Protein AF-A0A1G6J4E8-F1 (afdb_monomer_lite)

Organism: NCBI:txid1814289

Secondary structure (DSSP, 8-state):
-HHHHHHHHHTGGGGSS-SSHHHHHHHHTT--HHHHHHHHHHHHHHHHH-HHHHHHHHHTSS-HHHHHHHHHTTSSHHHHHHHHSEEE--STT-SEEEHHHHHHTTTTTS-HHHHHHHHHHHHHHH-HHHHHHHHHHHHHT-EEEEEEETTEEEEEEE--HHHHHHHHHHHHHHH-PPPTT----HHHHHHHHHHHHHHHHHHTT-S-TT------------HHHHHHHHHHHHHHHHHHHTT--

Structure (mmCIF, N/CA/C/O backbone):
data_AF-A0A1G6J4E8-F1
#
_entry.id   AF-A0A1G6J4E8-F1
#
loop_
_atom_site.group_PDB
_atom_site.id
_atom_site.type_symbol
_atom_site.label_atom_id
_atom_site.label_alt_id
_atom_site.label_comp_id
_atom_site.label_asym_id
_atom_site.label_entity_id
_atom_site.label_seq_id
_atom_site.pdbx_PDB_ins_code
_atom_site.Cartn_x
_atom_site.Cartn_y
_atom_site.Cartn_z
_atom_site.occupancy
_atom_site.B_iso_or_equiv
_atom_site.auth_seq_id
_atom_site.auth_comp_id
_atom_site.auth_asym_id
_atom_site.auth_atom_id
_atom_site.pdbx_PDB_model_num
ATOM 1 N N . LEU A 1 1 ? -9.641 -8.579 14.336 1.00 82.75 1 LEU A N 1
ATOM 2 C CA . LEU A 1 1 ? -8.888 -7.371 14.761 1.00 82.75 1 LEU A CA 1
ATOM 3 C C . LEU A 1 1 ? -9.391 -6.819 16.092 1.00 82.75 1 LEU A C 1
ATOM 5 O O . LEU A 1 1 ? -8.570 -6.672 16.984 1.00 82.75 1 LEU A O 1
ATOM 9 N N . VAL A 1 2 ? -10.699 -6.595 16.269 1.00 85.25 2 VAL A N 1
ATOM 10 C CA . VAL A 1 2 ? -11.254 -6.077 17.539 1.00 85.25 2 VAL A CA 1
ATOM 11 C C . VAL A 1 2 ? -10.893 -6.957 18.746 1.00 85.25 2 VAL A C 1
ATOM 13 O O . VAL A 1 2 ? -10.321 -6.457 19.709 1.00 85.25 2 VAL A O 1
ATOM 16 N N . LEU A 1 3 ? -11.077 -8.280 18.642 1.00 87.62 3 LEU A N 1
ATOM 17 C CA . LEU A 1 3 ? -10.677 -9.230 19.695 1.00 87.62 3 LEU A CA 1
ATOM 18 C C . LEU A 1 3 ? -9.178 -9.174 20.034 1.00 87.62 3 LEU A C 1
ATOM 20 O O . LEU A 1 3 ? -8.802 -9.268 21.195 1.00 87.62 3 LEU A O 1
ATOM 24 N N . ILE A 1 4 ? -8.310 -8.975 19.036 1.00 89.19 4 ILE A N 1
ATOM 25 C CA . ILE A 1 4 ? -6.858 -8.847 19.255 1.00 89.19 4 ILE A CA 1
ATOM 26 C C . ILE A 1 4 ? -6.562 -7.593 20.087 1.00 89.19 4 ILE A C 1
ATOM 28 O O . ILE A 1 4 ? -5.738 -7.638 20.996 1.00 89.19 4 ILE A O 1
ATOM 32 N N . GLY A 1 5 ? -7.263 -6.489 19.809 1.00 86.62 5 GLY A N 1
ATOM 33 C CA . GLY A 1 5 ? -7.150 -5.255 20.584 1.00 86.62 5 GLY A CA 1
ATOM 34 C C . GLY A 1 5 ? -7.657 -5.413 22.018 1.00 86.62 5 GLY A C 1
ATOM 35 O O . GLY A 1 5 ? -7.066 -4.849 22.936 1.00 86.62 5 GLY A O 1
ATOM 36 N N . GLN A 1 6 ? -8.705 -6.205 22.234 1.00 87.94 6 GLN A N 1
ATOM 37 C CA . GLN A 1 6 ? -9.216 -6.487 23.573 1.00 87.94 6 GLN A CA 1
ATOM 38 C C . GLN A 1 6 ? -8.223 -7.322 24.398 1.00 87.94 6 GLN A C 1
ATOM 40 O O . GLN A 1 6 ? -7.861 -6.916 25.499 1.00 87.94 6 GLN A O 1
ATOM 45 N N . ILE A 1 7 ? -7.697 -8.416 23.835 1.00 88.38 7 ILE A N 1
ATOM 46 C CA . ILE A 1 7 ? -6.695 -9.273 24.497 1.00 88.38 7 ILE A CA 1
ATOM 47 C C . ILE A 1 7 ? -5.447 -8.466 24.883 1.00 88.38 7 ILE A C 1
ATOM 49 O O . ILE A 1 7 ? -4.875 -8.646 25.960 1.00 88.38 7 ILE A O 1
ATOM 53 N N . GLU A 1 8 ? -5.012 -7.555 24.011 1.00 89.25 8 GLU A N 1
ATOM 54 C CA . GLU A 1 8 ? -3.886 -6.677 24.312 1.00 89.25 8 GLU A CA 1
ATOM 55 C C . GLU A 1 8 ? -4.141 -5.795 25.542 1.00 89.25 8 GLU A C 1
ATOM 57 O O . GLU A 1 8 ? -3.251 -5.663 26.391 1.00 89.25 8 GLU A O 1
ATOM 62 N N . ALA A 1 9 ? -5.337 -5.200 25.613 1.00 88.00 9 ALA A N 1
ATOM 63 C CA . ALA A 1 9 ? -5.751 -4.282 26.669 1.00 88.00 9 ALA A CA 1
ATOM 64 C C . ALA A 1 9 ? -5.952 -5.004 28.009 1.00 88.00 9 ALA A C 1
ATOM 66 O O . ALA A 1 9 ? -5.505 -4.510 29.040 1.00 88.00 9 ALA A O 1
ATOM 67 N N . GLU A 1 10 ? -6.539 -6.201 27.983 1.00 89.06 10 GLU A N 1
ATOM 68 C CA . GLU A 1 10 ? -6.697 -7.072 29.155 1.00 89.06 10 GLU A CA 1
ATOM 69 C C . GLU A 1 10 ? -5.349 -7.523 29.731 1.00 89.06 10 GLU A C 1
ATOM 71 O O . GLU A 1 10 ? -5.235 -7.829 30.915 1.00 89.06 10 GLU A O 1
ATOM 76 N N . GLY A 1 11 ? -4.299 -7.565 28.905 1.00 85.50 11 GLY A N 1
ATOM 77 C CA . GLY A 1 11 ? -2.948 -7.875 29.358 1.00 85.50 11 GLY A CA 1
ATOM 78 C C . GLY A 1 11 ? -2.716 -9.340 29.726 1.00 85.50 11 GLY A C 1
ATOM 79 O O . GLY A 1 11 ? -1.637 -9.657 30.221 1.00 85.50 11 GLY A O 1
ATOM 80 N N . SER A 1 12 ? -3.673 -10.227 29.441 1.00 82.56 12 SER A N 1
ATOM 81 C CA . SER A 1 12 ? -3.610 -11.674 29.708 1.00 82.56 12 SER A CA 1
ATOM 82 C C . SER A 1 12 ? -2.401 -12.360 29.059 1.00 82.56 12 SER A C 1
ATOM 84 O O . SER A 1 12 ? -1.864 -13.325 29.594 1.00 82.56 12 SER A O 1
ATOM 86 N N . TRP A 1 13 ? -1.898 -11.802 27.957 1.00 83.62 13 TRP A N 1
ATOM 87 C CA . TRP A 1 13 ? -0.676 -12.233 27.275 1.00 83.62 13 TRP A CA 1
ATOM 88 C C . TRP A 1 13 ? 0.610 -12.075 28.103 1.00 83.62 13 TRP A C 1
ATOM 90 O O . TRP A 1 13 ? 1.611 -12.715 27.793 1.00 83.62 13 TRP A O 1
ATOM 100 N N . ARG A 1 14 ? 0.610 -11.229 29.144 1.00 83.44 14 ARG A N 1
ATOM 101 C CA . ARG A 1 14 ? 1.783 -11.000 30.011 1.00 83.44 14 ARG A CA 1
ATOM 102 C C . ARG A 1 14 ? 2.060 -12.152 30.977 1.00 83.44 14 ARG A C 1
ATOM 104 O O . ARG A 1 14 ? 3.118 -12.164 31.596 1.00 83.44 14 ARG A O 1
ATOM 111 N N . ALA A 1 15 ? 1.118 -13.084 31.129 1.00 76.94 15 ALA A N 1
ATOM 112 C CA . ALA A 1 15 ? 1.351 -14.315 31.880 1.00 76.94 15 ALA A CA 1
ATOM 113 C C . ALA A 1 15 ? 2.398 -15.211 31.193 1.00 76.94 15 ALA A C 1
ATOM 115 O O . ALA A 1 15 ? 3.082 -15.984 31.861 1.00 76.94 15 ALA A O 1
ATOM 116 N N . ASP A 1 16 ? 2.562 -15.060 29.876 1.00 71.00 16 ASP A N 1
ATOM 117 C CA . ASP A 1 16 ? 3.632 -15.694 29.119 1.00 71.00 16 ASP A CA 1
ATOM 118 C C . ASP A 1 16 ? 4.916 -14.849 29.204 1.00 71.00 16 ASP A C 1
ATOM 120 O O . ASP A 1 16 ? 4.873 -13.621 29.249 1.00 71.00 16 ASP A O 1
ATOM 124 N N . THR A 1 17 ? 6.088 -15.490 29.169 1.00 75.56 17 THR A N 1
ATOM 125 C CA . THR A 1 17 ? 7.433 -14.878 29.305 1.00 75.56 17 THR A CA 1
ATOM 126 C C . THR A 1 17 ? 7.857 -13.966 28.131 1.00 75.56 17 THR A C 1
ATOM 128 O O . THR A 1 17 ? 9.042 -13.762 27.872 1.00 75.56 17 THR A O 1
ATOM 131 N N . MET A 1 18 ? 6.903 -13.406 27.384 1.00 80.81 18 MET A N 1
ATOM 132 C CA . MET A 1 18 ? 7.120 -12.584 26.192 1.00 80.81 18 MET A CA 1
ATOM 133 C C . MET A 1 18 ? 7.202 -11.086 26.526 1.00 80.81 18 MET A C 1
ATOM 135 O O . MET A 1 18 ? 6.336 -10.525 27.187 1.00 80.81 18 MET A O 1
ATOM 139 N N . HIS A 1 19 ? 8.200 -10.392 25.969 1.00 81.00 19 HIS A N 1
ATOM 140 C CA . HIS A 1 19 ? 8.451 -8.965 26.241 1.00 81.00 19 HIS A CA 1
ATOM 141 C C . HIS A 1 19 ? 7.593 -7.978 25.424 1.00 81.00 19 HIS A C 1
ATOM 143 O O . HIS A 1 19 ? 7.669 -6.770 25.638 1.00 81.00 19 HIS A O 1
ATOM 149 N N . SER A 1 20 ? 6.788 -8.446 24.463 1.00 89.69 20 SER A N 1
ATOM 150 C CA . SER A 1 20 ? 5.863 -7.583 23.715 1.00 89.69 20 SER A CA 1
ATOM 151 C C . SER A 1 20 ? 4.662 -8.353 23.173 1.00 89.69 20 SER A C 1
ATOM 153 O O . SER A 1 20 ? 4.794 -9.508 22.765 1.00 89.69 20 SER A O 1
ATOM 155 N N . PHE A 1 21 ? 3.511 -7.679 23.080 1.00 91.25 21 PHE A N 1
ATOM 156 C CA . PHE A 1 21 ? 2.279 -8.278 22.561 1.00 91.25 21 PHE A CA 1
ATOM 157 C C . PHE A 1 21 ? 2.416 -8.759 21.110 1.00 91.25 21 PHE A C 1
ATOM 159 O O . PHE A 1 21 ? 1.912 -9.817 20.755 1.00 91.25 21 PHE A O 1
ATOM 166 N N . SER A 1 22 ? 3.158 -8.029 20.270 1.00 91.62 22 SER A N 1
ATOM 167 C CA . SER A 1 22 ? 3.408 -8.452 18.884 1.00 91.62 22 SER A CA 1
ATOM 168 C C . SER A 1 22 ? 4.272 -9.715 18.791 1.00 91.62 22 SER A C 1
ATOM 170 O O . SER A 1 22 ? 4.005 -10.561 17.943 1.00 91.62 22 SER A O 1
ATOM 172 N N . SER A 1 23 ? 5.263 -9.882 19.677 1.00 90.44 23 SER A N 1
ATOM 173 C CA . SER A 1 23 ? 6.062 -11.114 19.771 1.00 90.44 23 SER A CA 1
ATOM 174 C C . SER A 1 23 ? 5.224 -12.285 20.275 1.00 90.44 23 SER A C 1
ATOM 176 O O . SER A 1 23 ? 5.321 -13.390 19.746 1.00 90.44 23 SER A O 1
ATOM 178 N N . TRP A 1 24 ? 4.370 -12.029 21.266 1.00 93.38 24 TRP A N 1
ATOM 179 C CA . TRP A 1 24 ? 3.417 -13.009 21.765 1.00 93.38 24 TRP A CA 1
ATOM 180 C C . TRP A 1 24 ? 2.443 -13.461 20.669 1.00 93.38 24 TRP A C 1
ATOM 182 O O . TRP A 1 24 ? 2.305 -14.658 20.433 1.00 93.38 24 TRP A O 1
ATOM 192 N N . LEU A 1 25 ? 1.850 -12.518 19.928 1.00 92.94 25 LEU A N 1
ATOM 193 C CA . LEU A 1 25 ? 0.929 -12.808 18.827 1.00 92.94 25 LEU A CA 1
ATOM 194 C C . LEU A 1 25 ? 1.627 -13.577 17.697 1.00 92.94 25 LEU A C 1
ATOM 196 O O . LEU A 1 25 ? 1.067 -14.534 17.174 1.00 92.94 25 LEU A O 1
ATOM 200 N N . ALA A 1 26 ? 2.858 -13.192 17.341 1.00 93.00 26 ALA A N 1
ATOM 201 C CA . ALA A 1 26 ? 3.649 -13.900 16.336 1.00 93.00 26 ALA A CA 1
ATOM 202 C C . ALA A 1 26 ? 3.900 -15.362 16.730 1.00 93.00 26 ALA A C 1
ATOM 204 O O . ALA A 1 26 ? 3.737 -16.251 15.899 1.00 93.00 26 ALA A O 1
ATOM 205 N N . SER A 1 27 ? 4.256 -15.606 17.995 1.00 91.12 27 SER A N 1
ATOM 206 C CA . SER A 1 27 ? 4.487 -16.952 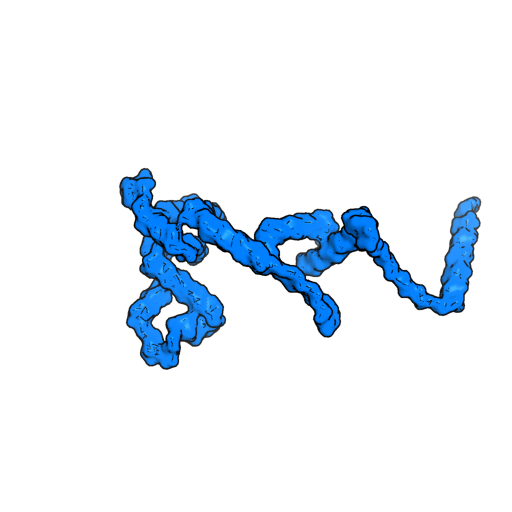18.528 1.00 91.12 27 SER A CA 1
ATOM 207 C C . SER A 1 27 ? 3.198 -17.780 18.565 1.00 91.12 27 SER A C 1
ATOM 209 O O . SER A 1 27 ? 3.152 -18.893 18.040 1.00 91.12 27 SER A O 1
ATOM 211 N N . ARG A 1 28 ? 2.124 -17.210 19.125 1.00 91.25 28 ARG A N 1
ATOM 212 C CA . ARG A 1 28 ? 0.839 -17.889 19.331 1.00 91.25 28 ARG A CA 1
ATOM 213 C C . ARG A 1 28 ? 0.145 -18.259 18.021 1.00 91.25 28 ARG A C 1
ATOM 215 O O . ARG A 1 28 ? -0.322 -19.382 17.879 1.00 91.25 28 ARG A O 1
ATOM 222 N N . GLU A 1 29 ? 0.137 -17.341 17.058 1.00 91.38 29 GLU A N 1
ATOM 223 C CA . GLU A 1 29 ? -0.553 -17.503 15.770 1.00 91.38 29 GLU A CA 1
ATOM 224 C C . GLU A 1 29 ? 0.390 -17.952 14.638 1.00 91.38 29 GLU A C 1
ATOM 226 O O . GLU A 1 29 ? -0.013 -18.025 13.478 1.00 91.38 29 GLU A O 1
ATOM 231 N N . ARG A 1 30 ? 1.663 -18.244 14.953 1.00 93.62 30 ARG A N 1
ATOM 232 C CA . ARG A 1 30 ? 2.708 -18.643 13.988 1.00 93.62 30 ARG A CA 1
ATOM 233 C C . ARG A 1 30 ? 2.843 -17.670 12.807 1.00 93.62 30 ARG A C 1
ATOM 235 O O . ARG A 1 30 ? 3.062 -18.074 11.665 1.00 93.62 30 ARG A O 1
ATOM 242 N N . LEU A 1 31 ? 2.712 -16.373 13.082 1.00 92.75 31 LEU A N 1
ATOM 243 C CA . LEU A 1 31 ? 2.810 -15.311 12.081 1.00 92.75 31 LEU A CA 1
ATOM 244 C C . LEU A 1 31 ? 4.253 -14.827 11.940 1.00 92.75 31 LEU A C 1
ATOM 246 O O . LEU A 1 31 ? 5.047 -14.865 12.881 1.00 92.75 31 LEU A O 1
ATOM 250 N N . SER A 1 32 ? 4.579 -14.257 10.778 1.00 94.19 32 SER A N 1
ATOM 251 C CA . SER A 1 32 ? 5.810 -13.477 10.657 1.00 94.19 32 SER A CA 1
ATOM 252 C C . SER A 1 32 ? 5.761 -12.260 11.588 1.00 94.19 32 SER A C 1
ATOM 254 O O . SER A 1 32 ? 4.703 -11.657 11.799 1.00 94.19 32 SER A O 1
ATOM 256 N N . LYS A 1 33 ? 6.924 -11.842 12.103 1.00 90.12 33 LYS A N 1
ATOM 257 C CA . LYS A 1 33 ? 7.041 -10.658 12.973 1.00 90.12 33 LYS A CA 1
ATOM 258 C C . LYS A 1 33 ? 6.399 -9.416 12.342 1.00 90.12 33 LYS A C 1
ATOM 260 O O . LYS A 1 33 ? 5.666 -8.694 13.010 1.00 90.12 33 LYS A O 1
ATOM 265 N N . ALA A 1 34 ? 6.625 -9.209 11.045 1.00 91.44 34 ALA A N 1
ATOM 266 C CA . ALA A 1 34 ? 6.078 -8.077 10.301 1.00 91.44 34 ALA A CA 1
ATOM 267 C C . ALA A 1 34 ? 4.546 -8.125 10.168 1.00 91.44 34 ALA A C 1
ATOM 269 O O . ALA A 1 34 ? 3.890 -7.083 10.183 1.00 91.44 34 ALA A O 1
ATOM 270 N N . LEU A 1 35 ? 3.956 -9.315 10.019 1.00 91.50 35 LEU A N 1
ATOM 271 C CA . LEU A 1 35 ? 2.503 -9.464 9.981 1.00 91.50 35 LEU A CA 1
ATOM 272 C C . LEU A 1 35 ? 1.896 -9.237 11.368 1.00 91.50 35 LEU A C 1
ATOM 274 O O . LEU A 1 35 ? 0.960 -8.455 11.486 1.00 91.50 35 LEU A O 1
ATOM 278 N N . ALA A 1 36 ? 2.473 -9.823 12.420 1.00 92.50 36 ALA A N 1
ATOM 279 C CA . ALA A 1 36 ? 2.002 -9.620 13.789 1.00 92.50 36 ALA A CA 1
ATOM 280 C C . ALA A 1 36 ? 2.049 -8.141 14.206 1.00 92.50 36 ALA A C 1
ATOM 282 O O . ALA A 1 36 ? 1.074 -7.624 14.743 1.00 92.50 36 ALA A O 1
ATOM 283 N N . GLN A 1 37 ? 3.141 -7.430 13.901 1.00 92.62 37 GLN A N 1
ATOM 284 C CA . GLN A 1 37 ? 3.255 -5.991 14.164 1.00 92.62 37 GLN A CA 1
ATOM 285 C C . GLN A 1 37 ? 2.169 -5.179 13.448 1.00 92.62 37 GLN A C 1
ATOM 287 O O . GLN A 1 37 ? 1.533 -4.334 14.078 1.00 92.62 37 GLN A O 1
ATOM 292 N N . ARG A 1 38 ? 1.912 -5.459 12.162 1.00 91.62 38 ARG A N 1
ATOM 293 C CA . ARG A 1 38 ? 0.834 -4.800 11.407 1.00 91.62 38 ARG A CA 1
ATOM 294 C C . ARG A 1 38 ? -0.544 -5.099 11.994 1.00 91.62 38 ARG A C 1
ATOM 296 O O . ARG A 1 38 ? -1.334 -4.177 12.165 1.00 91.62 38 ARG A O 1
ATOM 303 N N . THR A 1 39 ? -0.816 -6.356 12.339 1.00 93.44 39 THR A N 1
ATOM 304 C CA . THR A 1 39 ? -2.092 -6.775 12.934 1.00 93.44 39 THR A CA 1
ATOM 305 C C . THR A 1 39 ? -2.335 -6.098 14.283 1.00 93.44 39 THR A C 1
ATOM 307 O O . THR A 1 39 ? -3.432 -5.598 14.518 1.00 93.44 39 THR A O 1
ATOM 310 N N . VAL A 1 40 ? -1.315 -6.022 15.147 1.00 94.44 40 VAL A N 1
ATOM 311 C CA . VAL A 1 40 ? -1.401 -5.297 16.425 1.00 94.44 40 VAL A CA 1
ATOM 312 C C . VAL A 1 40 ? -1.622 -3.805 16.188 1.00 94.44 40 VAL A C 1
ATOM 314 O O . VAL A 1 40 ? -2.521 -3.233 16.792 1.00 94.44 40 VAL A O 1
ATOM 317 N N . GLY A 1 41 ? -0.872 -3.178 15.277 1.00 92.88 41 GLY A N 1
ATOM 318 C CA . GLY A 1 41 ? -1.053 -1.762 14.941 1.00 92.88 41 GLY A CA 1
ATOM 319 C C . GLY A 1 41 ? -2.474 -1.441 14.468 1.00 92.88 41 GLY A C 1
ATOM 320 O O . GLY A 1 41 ? -3.085 -0.500 14.964 1.00 92.88 41 GLY A O 1
ATOM 321 N N . ALA A 1 42 ? -3.038 -2.266 13.581 1.00 93.19 42 ALA A N 1
ATOM 322 C CA . ALA A 1 42 ? -4.418 -2.114 13.121 1.00 93.19 42 ALA A CA 1
ATOM 323 C C . ALA A 1 42 ? -5.445 -2.324 14.248 1.00 93.19 42 ALA A C 1
ATOM 325 O O . ALA A 1 42 ? -6.432 -1.596 14.328 1.00 93.19 42 ALA A O 1
ATOM 326 N N . ALA A 1 43 ? -5.211 -3.293 15.139 1.00 94.06 43 ALA A N 1
ATOM 327 C CA . ALA A 1 43 ? -6.074 -3.527 16.294 1.00 94.06 43 ALA A CA 1
ATOM 328 C C . ALA A 1 43 ? -6.055 -2.351 17.289 1.00 94.06 43 ALA A C 1
ATOM 330 O O . ALA A 1 43 ? -7.110 -1.971 17.796 1.00 94.06 43 ALA A O 1
ATOM 331 N N . ARG A 1 44 ? -4.884 -1.743 17.526 1.00 94.31 44 ARG A N 1
ATOM 332 C CA . ARG A 1 44 ? -4.744 -0.528 18.346 1.00 94.31 44 ARG A CA 1
ATOM 333 C C . ARG A 1 44 ? -5.454 0.663 17.721 1.00 94.31 44 ARG A C 1
ATOM 335 O O . ARG A 1 44 ? -6.251 1.296 18.399 1.00 94.31 44 ARG A O 1
ATOM 342 N N . ALA A 1 45 ? -5.236 0.909 16.428 1.00 94.69 45 ALA A N 1
ATOM 343 C CA . ALA A 1 45 ? -5.888 2.001 15.706 1.00 94.69 45 ALA A CA 1
ATOM 344 C C . ALA A 1 45 ? -7.420 1.914 15.788 1.00 94.69 45 ALA A C 1
ATOM 346 O O . ALA A 1 45 ? -8.078 2.917 16.048 1.00 94.69 45 ALA A O 1
ATOM 347 N N . LEU A 1 46 ? -7.983 0.707 15.645 1.00 94.44 46 LEU A N 1
ATOM 348 C CA . LEU A 1 46 ? -9.417 0.477 15.836 1.00 94.44 46 LEU A CA 1
ATOM 349 C C . LEU A 1 46 ? -9.895 0.810 17.248 1.00 94.44 46 LEU A C 1
ATOM 351 O O . LEU A 1 46 ? -10.919 1.459 17.417 1.00 94.44 46 LEU A O 1
ATOM 355 N N . ARG A 1 47 ? -9.153 0.361 18.260 1.00 92.88 47 ARG A N 1
ATOM 356 C CA . ARG A 1 47 ? -9.515 0.555 19.666 1.00 92.88 47 ARG A CA 1
ATOM 357 C C . ARG A 1 47 ? -9.411 2.018 20.105 1.00 92.88 47 ARG A C 1
ATOM 359 O O . ARG A 1 47 ? -10.229 2.463 20.898 1.00 92.88 47 ARG A O 1
ATOM 366 N N . GLU A 1 48 ? -8.392 2.730 19.636 1.00 93.62 48 GLU A N 1
ATOM 367 C CA . GLU A 1 48 ? -8.011 4.051 20.155 1.00 93.62 48 GLU A CA 1
ATOM 368 C C . GLU A 1 48 ? -8.560 5.210 19.319 1.00 93.62 48 GLU A C 1
ATOM 370 O O . GLU A 1 48 ? -8.813 6.282 19.863 1.00 93.62 48 GLU A O 1
ATOM 375 N N . HIS A 1 49 ? -8.752 5.015 18.011 1.00 94.81 49 HIS A N 1
ATOM 376 C CA . HIS A 1 49 ? -9.076 6.110 17.090 1.00 94.81 49 HIS A CA 1
ATOM 377 C C . HIS A 1 49 ? -10.298 5.852 16.212 1.00 94.81 49 HIS A C 1
ATOM 379 O O . HIS A 1 49 ? -10.764 6.786 15.566 1.00 94.81 49 HIS A O 1
ATOM 385 N N . LEU A 1 50 ? -10.800 4.613 16.155 1.00 95.25 50 LEU A N 1
ATOM 386 C CA . LEU A 1 50 ? -11.909 4.247 15.273 1.00 95.25 50 LEU A CA 1
ATOM 387 C C . LEU A 1 50 ? -12.998 3.407 15.981 1.00 95.25 50 LEU A C 1
ATOM 389 O O . LEU A 1 50 ? -13.270 2.265 15.575 1.00 95.25 50 LEU A O 1
ATOM 393 N N . PRO A 1 51 ? -13.619 3.930 17.056 1.00 94.00 51 PRO A N 1
ATOM 394 C CA . PRO A 1 51 ? -14.643 3.205 17.803 1.00 94.00 51 PRO A CA 1
ATOM 395 C C . PRO A 1 51 ? -15.883 2.851 16.965 1.00 94.00 51 PRO A C 1
ATOM 397 O O . PRO A 1 51 ? -16.428 1.757 17.140 1.00 94.00 51 PRO A O 1
ATOM 400 N N . ALA A 1 52 ? -16.326 3.711 16.039 1.00 93.31 52 ALA A N 1
ATOM 401 C CA . ALA A 1 52 ? -17.493 3.412 15.201 1.00 93.31 52 ALA A CA 1
ATOM 402 C C . ALA A 1 52 ? -17.190 2.296 14.186 1.00 93.31 52 ALA A C 1
ATOM 404 O O . ALA A 1 52 ? -17.996 1.391 13.975 1.00 93.31 52 ALA A O 1
ATOM 405 N N . THR A 1 53 ? -15.987 2.305 13.618 1.00 94.75 53 THR A N 1
ATOM 406 C CA . THR A 1 53 ? -15.493 1.285 12.687 1.00 94.75 53 THR A CA 1
ATOM 407 C C . THR A 1 53 ? -15.332 -0.054 13.398 1.00 94.75 53 THR A C 1
ATOM 409 O O . THR A 1 53 ? -15.671 -1.097 12.840 1.00 94.75 53 THR A O 1
ATOM 412 N N . ALA A 1 54 ? -14.842 -0.050 14.642 1.00 93.75 54 ALA A N 1
ATOM 413 C CA . ALA A 1 54 ? -14.756 -1.257 15.457 1.00 93.75 54 ALA A CA 1
ATOM 414 C C . ALA A 1 54 ? -16.147 -1.855 15.730 1.00 93.75 54 ALA A C 1
ATOM 416 O O . ALA A 1 54 ? -16.319 -3.068 15.597 1.00 93.75 54 ALA A O 1
ATOM 417 N N . ALA A 1 55 ? -17.139 -1.016 16.049 1.00 93.06 55 ALA A N 1
ATOM 418 C CA . ALA A 1 55 ? -18.520 -1.449 16.254 1.00 93.06 55 ALA A CA 1
ATOM 419 C C . ALA A 1 55 ? -19.130 -2.053 14.977 1.00 93.06 55 ALA A C 1
ATOM 421 O O . ALA A 1 55 ? -19.618 -3.182 15.020 1.00 93.06 55 ALA A O 1
ATOM 422 N N . ALA A 1 56 ? -19.010 -1.369 13.835 1.00 92.44 56 ALA A N 1
ATOM 423 C CA . ALA A 1 56 ? -19.505 -1.859 12.545 1.00 92.44 56 ALA A CA 1
ATOM 424 C C . ALA A 1 56 ? -18.820 -3.169 12.112 1.00 92.44 56 ALA A C 1
ATOM 426 O O . ALA A 1 56 ? -19.462 -4.081 11.589 1.00 92.44 56 ALA A O 1
ATOM 427 N N . ALA A 1 57 ? -17.514 -3.312 12.373 1.00 92.94 57 ALA A N 1
ATOM 428 C CA . ALA A 1 57 ? -16.786 -4.549 12.095 1.00 92.94 57 ALA A CA 1
ATOM 429 C C . ALA A 1 57 ? -17.264 -5.715 12.976 1.00 92.94 57 ALA A C 1
ATOM 431 O O . ALA A 1 57 ? -17.381 -6.838 12.490 1.00 92.94 57 ALA A O 1
ATOM 432 N N . CYS A 1 58 ? -17.551 -5.466 14.259 1.00 93.06 58 CYS A N 1
ATOM 433 C CA . CYS A 1 58 ? -18.131 -6.469 15.158 1.00 93.06 58 CYS A CA 1
ATOM 434 C C . CYS A 1 58 ? -19.560 -6.853 14.764 1.00 93.06 58 CYS A C 1
ATOM 436 O O . CYS A 1 58 ? -19.925 -8.019 14.892 1.00 93.06 58 CYS A O 1
ATOM 438 N N . ALA A 1 59 ? -20.344 -5.894 14.271 1.00 91.56 59 ALA A N 1
ATOM 439 C CA . ALA A 1 59 ? -21.692 -6.123 13.760 1.00 91.56 59 ALA A CA 1
ATOM 440 C C . ALA A 1 59 ? -21.709 -6.861 12.405 1.00 91.56 59 ALA A C 1
ATOM 442 O O . ALA A 1 59 ? -22.758 -7.333 11.977 1.00 91.56 59 ALA A O 1
ATOM 443 N N . GLY A 1 60 ? -20.557 -6.990 11.734 1.00 90.62 60 GLY A N 1
ATOM 444 C CA . GLY A 1 60 ? -20.455 -7.608 10.410 1.00 90.62 60 GLY A CA 1
ATOM 445 C C . GLY A 1 60 ? -20.977 -6.724 9.273 1.00 90.62 60 GLY A C 1
ATOM 446 O O . GLY A 1 60 ? -21.174 -7.215 8.166 1.00 90.62 60 GLY A O 1
ATOM 447 N N . GLU A 1 61 ? -21.183 -5.432 9.530 1.00 91.00 61 GLU A N 1
ATOM 448 C CA . GLU A 1 61 ? -21.682 -4.454 8.554 1.00 91.00 61 GLU A CA 1
ATOM 449 C C . GLU A 1 61 ? -20.610 -4.061 7.533 1.00 91.00 61 GLU A C 1
ATOM 451 O O . GLU A 1 61 ? -20.919 -3.681 6.405 1.00 91.00 61 GLU A O 1
ATOM 456 N N . ILE A 1 62 ? -19.336 -4.178 7.919 1.00 93.00 62 ILE A N 1
ATOM 457 C CA . ILE A 1 62 ? -18.188 -3.864 7.070 1.00 93.00 62 ILE A CA 1
ATOM 458 C C . ILE A 1 62 ? -17.220 -5.041 6.978 1.00 93.00 62 ILE A C 1
ATOM 460 O O . ILE A 1 62 ? -17.022 -5.812 7.917 1.00 93.00 62 ILE A O 1
ATOM 464 N N . THR A 1 63 ? -16.564 -5.155 5.826 1.00 91.88 63 THR A N 1
ATOM 465 C CA . THR A 1 63 ? -15.552 -6.189 5.579 1.00 91.88 63 THR A CA 1
ATOM 466 C C . THR A 1 63 ? -14.185 -5.806 6.159 1.00 91.88 63 THR A C 1
ATOM 468 O O . THR A 1 63 ? -13.901 -4.645 6.466 1.00 91.88 63 THR A O 1
ATOM 471 N N . ALA A 1 64 ? -13.279 -6.785 6.247 1.00 90.31 64 ALA A N 1
ATOM 472 C CA . ALA A 1 64 ? -11.895 -6.550 6.665 1.00 90.31 64 ALA A CA 1
ATOM 473 C C . ALA A 1 64 ? -11.143 -5.556 5.753 1.00 90.31 64 ALA A C 1
ATOM 475 O O . ALA A 1 64 ? -10.236 -4.864 6.217 1.00 90.31 64 ALA A O 1
ATOM 476 N N . GLU A 1 65 ? -11.530 -5.449 4.477 1.00 91.94 65 GLU A N 1
ATOM 477 C CA . GLU A 1 65 ? -10.954 -4.475 3.546 1.00 91.94 65 GLU A CA 1
ATOM 478 C C . GLU A 1 65 ? -11.321 -3.043 3.940 1.00 91.94 65 GLU A C 1
ATOM 480 O O . GLU A 1 65 ? -10.423 -2.212 4.071 1.00 91.94 65 GLU A O 1
ATOM 485 N N . HIS A 1 66 ? -12.594 -2.770 4.242 1.00 93.25 66 HIS A N 1
ATOM 486 C CA . HIS A 1 66 ? -13.042 -1.463 4.741 1.00 93.25 66 HIS A CA 1
ATOM 487 C C . HIS A 1 66 ? -12.293 -1.056 6.010 1.00 93.25 66 HIS A C 1
ATOM 489 O O . HIS A 1 66 ? -11.777 0.056 6.102 1.00 93.25 66 HIS A O 1
ATOM 495 N N . VAL A 1 67 ? -12.150 -1.992 6.951 1.00 93.88 67 VAL A N 1
ATOM 496 C CA . VAL A 1 67 ? -11.367 -1.793 8.176 1.00 93.88 67 VAL A CA 1
ATOM 497 C C . VAL A 1 67 ? -9.922 -1.415 7.846 1.00 93.88 67 VAL A C 1
ATOM 499 O O . VAL A 1 67 ? -9.390 -0.448 8.388 1.00 93.88 67 VAL A O 1
ATOM 502 N N . SER A 1 68 ? -9.281 -2.143 6.927 1.00 92.81 68 SER A N 1
ATOM 503 C CA . SER A 1 68 ? -7.899 -1.866 6.521 1.00 92.81 68 SER A CA 1
ATOM 504 C C . SER A 1 68 ? -7.731 -0.490 5.868 1.00 92.81 68 SER A C 1
ATOM 506 O O . SER A 1 68 ? -6.690 0.145 6.037 1.00 92.81 68 SER A O 1
ATOM 508 N N . ILE A 1 69 ? -8.747 -0.022 5.136 1.00 95.12 69 ILE A N 1
ATOM 509 C CA . ILE A 1 69 ? -8.761 1.299 4.509 1.00 95.12 69 ILE A CA 1
ATOM 510 C C . ILE A 1 69 ? -8.939 2.376 5.588 1.00 95.12 69 ILE A C 1
ATOM 512 O O . ILE A 1 69 ? -8.158 3.324 5.605 1.00 95.12 69 ILE A O 1
ATOM 516 N N . MET A 1 70 ? -9.877 2.207 6.526 1.00 95.31 70 MET A N 1
ATOM 517 C CA . MET A 1 70 ? -10.094 3.153 7.632 1.00 95.31 70 MET A CA 1
ATOM 518 C C . MET A 1 70 ? -8.855 3.313 8.516 1.00 95.31 70 MET A C 1
ATOM 520 O O . MET A 1 70 ? -8.485 4.429 8.863 1.00 95.31 70 MET A O 1
ATOM 524 N N . VAL A 1 71 ? -8.141 2.223 8.810 1.00 95.75 71 VAL A N 1
ATOM 525 C CA . VAL A 1 71 ? -6.885 2.274 9.582 1.00 95.75 71 VAL A CA 1
ATOM 526 C C . VAL A 1 71 ? -5.815 3.141 8.895 1.00 95.75 71 VAL A C 1
ATOM 528 O O . VAL A 1 71 ? -4.999 3.758 9.574 1.00 95.75 71 VAL A O 1
ATOM 531 N N . LYS A 1 72 ? -5.810 3.267 7.559 1.00 92.06 72 LYS A N 1
ATOM 532 C CA . LYS A 1 72 ? -4.876 4.184 6.870 1.00 92.06 72 LYS A CA 1
ATOM 533 C C . LYS A 1 72 ? -5.176 5.652 7.175 1.00 92.06 72 LYS A C 1
ATOM 535 O O . LYS A 1 72 ? -4.257 6.467 7.156 1.00 92.06 72 LYS A O 1
ATOM 540 N N . ALA A 1 73 ? -6.427 5.983 7.492 1.00 94.12 73 ALA A N 1
ATOM 541 C CA . ALA A 1 73 ? -6.831 7.335 7.857 1.00 94.12 73 ALA A CA 1
ATOM 542 C C . ALA A 1 73 ? -6.323 7.762 9.245 1.00 94.12 73 ALA A C 1
ATOM 544 O O . ALA A 1 73 ? -6.407 8.935 9.568 1.00 94.12 73 ALA A O 1
ATOM 545 N N . THR A 1 74 ? -5.746 6.866 10.057 1.00 94.88 74 THR A N 1
ATOM 546 C CA . THR A 1 74 ? -5.193 7.200 11.387 1.00 94.88 74 THR A CA 1
ATOM 547 C C . THR A 1 74 ? -3.673 7.418 11.364 1.00 94.88 74 THR A C 1
ATOM 549 O O . THR A 1 74 ? -3.003 7.272 12.394 1.00 94.88 74 THR A O 1
ATOM 552 N N . GLY A 1 75 ? -3.101 7.671 10.180 1.00 90.56 75 GLY A N 1
ATOM 553 C CA . GLY A 1 75 ? -1.653 7.705 9.951 1.00 90.56 75 GLY A CA 1
ATOM 554 C C . GLY A 1 75 ? -0.916 8.837 10.672 1.00 90.56 75 GLY A C 1
ATOM 555 O O . GLY A 1 75 ? 0.235 8.652 11.062 1.00 90.56 75 GLY A O 1
ATOM 556 N N . THR A 1 76 ? -1.579 9.971 10.903 1.00 92.62 76 THR A N 1
ATOM 557 C CA . THR A 1 76 ? -1.016 11.144 11.588 1.00 92.62 76 THR A CA 1
ATOM 558 C C . THR A 1 76 ? -1.944 11.629 12.696 1.00 92.62 76 THR A C 1
ATOM 560 O O . THR A 1 76 ? -3.121 11.266 12.723 1.00 92.62 76 THR A O 1
ATOM 563 N N . GLU A 1 77 ? -1.417 12.437 13.617 1.00 92.50 77 GLU A N 1
ATOM 564 C CA . GLU A 1 77 ? -2.218 12.998 14.712 1.00 92.50 77 GLU A CA 1
ATOM 565 C C . GLU A 1 77 ? -3.314 13.929 14.187 1.00 92.50 77 GLU A C 1
ATOM 567 O O . GLU A 1 77 ? -4.479 13.749 14.525 1.00 92.50 77 GLU A O 1
ATOM 572 N N . THR A 1 78 ? -2.977 14.809 13.241 1.00 92.81 78 THR A N 1
ATOM 573 C CA . THR A 1 78 ? -3.924 15.705 12.560 1.00 92.81 78 THR A CA 1
ATOM 574 C C . THR A 1 78 ? -5.116 14.950 11.969 1.00 92.81 78 THR A C 1
ATOM 576 O O . THR A 1 78 ? -6.262 15.394 12.059 1.00 92.81 78 THR A O 1
ATOM 579 N N . LEU A 1 79 ? -4.873 13.782 11.361 1.00 93.44 79 LEU A N 1
ATOM 580 C CA . LEU A 1 79 ? -5.949 12.968 10.803 1.00 93.44 79 LEU A CA 1
ATOM 581 C C . LEU A 1 79 ? -6.814 12.323 11.893 1.00 93.44 79 LEU A C 1
ATOM 583 O O . LEU A 1 79 ? -8.029 12.252 11.723 1.00 93.44 79 LEU A O 1
ATOM 587 N N . ARG A 1 80 ? -6.226 11.890 13.016 1.00 95.25 80 ARG A N 1
ATOM 588 C CA . ARG A 1 80 ? -6.976 11.343 14.163 1.00 95.25 80 ARG A CA 1
ATOM 589 C C . ARG A 1 80 ? -7.865 12.401 14.803 1.00 95.25 80 ARG A C 1
ATOM 591 O O . ARG A 1 80 ? -9.032 12.125 15.061 1.00 95.25 80 ARG A O 1
ATOM 598 N N . GLU A 1 81 ? -7.351 13.614 14.984 1.00 93.06 81 GLU A N 1
ATOM 599 C CA . GLU A 1 81 ? -8.134 14.749 15.480 1.00 93.06 81 GLU A CA 1
ATOM 600 C C . GLU A 1 81 ? -9.310 15.059 14.545 1.00 93.06 81 GLU A C 1
ATOM 602 O O . GLU A 1 81 ? -10.439 15.223 15.004 1.00 93.06 81 GLU A O 1
ATOM 607 N N . LYS A 1 82 ? -9.087 15.053 13.223 1.00 92.38 82 LYS A N 1
ATOM 608 C CA . LYS A 1 82 ? -10.159 15.241 12.229 1.00 92.38 82 LYS A CA 1
ATOM 609 C C . LYS A 1 82 ? -11.188 14.108 12.220 1.00 92.38 82 LYS A C 1
ATOM 611 O O . LYS A 1 82 ? -12.365 14.371 11.993 1.00 92.38 82 LYS A O 1
ATOM 616 N N . LEU A 1 83 ? -10.770 12.865 12.460 1.00 93.25 83 LEU A N 1
ATOM 617 C CA . LEU A 1 83 ? -11.681 11.723 12.592 1.00 93.25 83 LEU A CA 1
ATOM 618 C C . LEU A 1 83 ? -12.544 11.825 13.856 1.00 93.25 83 LEU A C 1
ATOM 620 O O . LEU A 1 83 ? -13.728 11.500 13.802 1.00 93.25 83 LEU A O 1
ATOM 624 N N . ALA A 1 84 ? -11.974 12.292 14.969 1.00 92.12 84 ALA A N 1
ATOM 625 C CA . ALA A 1 84 ? -12.684 12.468 16.236 1.00 92.12 84 ALA A CA 1
ATOM 626 C C . ALA A 1 84 ? -13.544 13.746 16.280 1.00 92.12 84 ALA A C 1
ATOM 628 O O . ALA A 1 84 ? -14.516 13.813 17.034 1.00 92.12 84 ALA A O 1
ATOM 629 N N . GLY A 1 85 ? -13.189 14.759 15.486 1.00 88.94 85 GLY A N 1
ATOM 630 C CA . GLY A 1 85 ? -13.844 16.061 15.471 1.00 88.94 85 GLY A CA 1
ATOM 631 C C . GLY A 1 85 ? -15.304 16.012 14.997 1.00 88.94 85 GLY A C 1
ATOM 632 O O . GLY A 1 85 ? -15.663 15.160 14.177 1.00 88.94 85 GLY A O 1
ATOM 633 N N . PRO A 1 86 ? -16.157 16.929 15.493 1.00 87.19 86 PRO A N 1
ATOM 634 C CA . PRO A 1 86 ? -17.547 17.021 15.072 1.00 87.19 86 PRO A CA 1
ATOM 635 C C . PRO A 1 86 ? -17.654 17.548 13.637 1.00 87.19 86 PRO A C 1
ATOM 637 O O . PRO A 1 86 ? -16.993 18.513 13.253 1.00 87.19 86 PRO A O 1
ATOM 640 N N . VAL A 1 87 ? -18.540 16.936 12.861 1.00 83.31 87 VAL A N 1
ATOM 641 C CA . VAL A 1 87 ? -18.870 17.282 11.481 1.00 83.31 87 VAL A CA 1
ATOM 642 C C . VAL A 1 87 ? -20.382 17.462 11.394 1.00 83.31 87 VAL A C 1
ATOM 644 O O . VAL A 1 87 ? -21.146 16.603 11.839 1.00 83.31 87 VAL A O 1
ATOM 647 N N . ALA A 1 88 ? -20.815 18.592 10.832 1.00 75.31 88 ALA A N 1
ATOM 648 C CA . ALA A 1 88 ? -22.221 18.809 10.518 1.00 75.31 88 ALA A CA 1
ATOM 649 C C . ALA A 1 88 ? -22.643 17.812 9.434 1.00 75.31 88 ALA A C 1
ATOM 651 O O . ALA A 1 88 ? -21.980 17.691 8.402 1.00 75.31 88 ALA A O 1
ATOM 652 N N . SER A 1 89 ? -23.715 17.075 9.692 1.00 65.06 89 SER A N 1
ATOM 653 C CA . SER A 1 89 ? -24.162 15.992 8.828 1.00 65.06 89 SER A CA 1
ATOM 654 C C . SER A 1 89 ? -25.672 16.050 8.673 1.00 65.06 89 SER A C 1
ATOM 656 O O . SER A 1 89 ? -26.392 16.105 9.662 1.00 65.06 89 SER A O 1
ATOM 658 N N . ASP A 1 90 ? -26.146 15.986 7.430 1.00 60.25 90 ASP A N 1
ATOM 659 C CA . ASP A 1 90 ? -27.573 15.844 7.108 1.00 60.25 90 ASP A CA 1
ATOM 660 C C . ASP A 1 90 ? -27.998 14.360 7.038 1.00 60.25 90 ASP A C 1
ATOM 662 O O . ASP A 1 90 ? -29.037 14.013 6.473 1.00 60.25 90 ASP A O 1
ATOM 666 N N . THR A 1 91 ? -27.180 13.445 7.572 1.00 56.38 91 THR A N 1
ATOM 667 C CA . THR A 1 91 ? -27.474 12.003 7.561 1.00 56.38 91 THR A CA 1
ATOM 668 C C . THR A 1 91 ? -28.426 11.586 8.685 1.00 56.38 91 THR A C 1
ATOM 670 O O . THR A 1 91 ? -28.615 12.277 9.686 1.00 56.38 91 THR A O 1
ATOM 673 N N . ALA A 1 92 ? -28.995 10.384 8.551 1.00 54.34 92 ALA A N 1
ATOM 674 C CA . ALA A 1 92 ? -29.926 9.794 9.515 1.00 54.34 92 ALA A CA 1
ATOM 675 C C . ALA A 1 92 ? -29.351 9.591 10.938 1.00 54.34 92 ALA A C 1
ATOM 677 O O . ALA A 1 92 ? -30.113 9.308 11.859 1.00 54.34 92 ALA A O 1
ATOM 678 N N . ALA A 1 93 ? -28.035 9.742 11.133 1.00 54.16 93 ALA A N 1
ATOM 679 C CA . ALA A 1 93 ? -27.370 9.643 12.434 1.00 54.16 93 ALA A CA 1
ATOM 680 C C . ALA A 1 93 ? -27.572 10.885 13.333 1.00 54.16 93 ALA A C 1
ATOM 682 O O . ALA A 1 93 ? -27.230 10.842 14.514 1.00 54.16 93 ALA A O 1
ATOM 683 N N . GLY A 1 94 ? -28.147 11.968 12.796 1.00 58.56 94 GLY A N 1
ATOM 684 C CA . GLY A 1 94 ? -28.384 13.232 13.497 1.00 58.56 94 GLY A CA 1
ATOM 685 C C . GLY A 1 94 ? -27.551 14.392 12.930 1.00 58.56 94 GLY A C 1
ATOM 686 O O . GLY A 1 94 ? -26.679 14.170 12.095 1.00 58.56 94 GLY A O 1
ATOM 687 N N . PRO A 1 95 ? -27.795 15.634 13.396 1.00 64.31 95 PRO A N 1
ATOM 688 C CA . PRO A 1 95 ? -27.226 16.854 12.805 1.00 64.31 95 PRO A CA 1
ATOM 689 C C . PRO A 1 95 ? -25.704 17.005 12.987 1.00 64.31 95 PRO A C 1
ATOM 691 O O . PRO A 1 95 ? -25.076 17.829 12.321 1.00 64.31 95 PRO A O 1
ATOM 694 N N . VAL A 1 96 ? -25.099 16.239 13.902 1.00 75.81 96 VAL A N 1
ATOM 695 C CA . VAL A 1 96 ? -23.658 16.253 14.186 1.00 75.81 96 VAL A CA 1
ATOM 696 C C . VAL A 1 96 ? -23.178 14.817 14.380 1.00 75.81 96 VAL A C 1
ATOM 698 O O . VAL A 1 96 ? -23.684 14.112 15.251 1.00 75.81 96 VAL A O 1
ATOM 701 N N . CYS A 1 97 ? -22.185 14.399 13.601 1.00 83.56 97 CYS A N 1
ATOM 702 C CA . CYS A 1 97 ? -21.488 13.120 13.759 1.00 83.56 97 CYS A CA 1
ATOM 703 C C . CYS A 1 97 ? -19.972 13.349 13.793 1.00 83.56 97 CYS A C 1
ATOM 705 O O . CYS A 1 97 ? -19.507 14.454 13.527 1.00 83.56 97 CYS A O 1
ATOM 707 N N . THR A 1 98 ? -19.174 12.335 14.118 1.00 90.00 98 THR A N 1
ATOM 708 C CA . THR A 1 98 ? -17.711 12.454 14.001 1.00 90.00 98 THR A CA 1
ATOM 709 C C . THR A 1 98 ? -17.257 12.328 12.544 1.00 90.00 98 THR A C 1
ATOM 711 O O . THR A 1 98 ? -17.977 11.780 11.699 1.00 90.00 98 THR A O 1
ATOM 714 N N . GLY A 1 99 ? -16.047 12.803 12.234 1.00 89.44 99 GLY A N 1
ATOM 715 C CA . GLY A 1 99 ? -15.422 12.578 10.927 1.00 89.44 99 GLY A CA 1
ATOM 716 C C . GLY A 1 99 ? -15.316 11.090 10.577 1.00 89.44 99 GLY A C 1
ATOM 717 O O . GLY A 1 99 ? -15.584 10.701 9.442 1.00 89.44 99 GLY A O 1
ATOM 718 N N . GLU A 1 100 ? -15.020 10.242 11.564 1.00 93.88 100 GLU A N 1
ATOM 719 C CA . GLU A 1 100 ? -15.054 8.786 11.418 1.00 93.88 100 GLU A CA 1
ATOM 720 C C . GLU A 1 100 ? -16.433 8.290 10.961 1.00 93.88 100 GLU A C 1
ATOM 722 O O . GLU A 1 100 ? -16.524 7.576 9.964 1.00 93.88 100 GLU A O 1
ATOM 727 N N . GLN A 1 101 ? -17.499 8.662 11.676 1.00 90.81 101 GLN A N 1
ATOM 728 C CA . GLN A 1 101 ? -18.862 8.213 11.380 1.00 90.81 101 GLN A CA 1
ATOM 729 C C . GLN A 1 101 ? -19.330 8.682 10.001 1.00 90.81 101 GLN A C 1
ATOM 731 O O . GLN A 1 101 ? -19.975 7.921 9.281 1.00 90.81 101 GLN A O 1
ATOM 736 N N . MET A 1 102 ? -18.964 9.906 9.608 1.00 89.81 102 MET A N 1
ATOM 737 C CA . MET A 1 102 ? -19.261 10.440 8.279 1.00 89.81 102 MET A CA 1
ATOM 738 C C . MET A 1 102 ? -18.601 9.599 7.180 1.00 89.81 102 MET A C 1
ATOM 740 O O . MET A 1 102 ? -19.268 9.189 6.230 1.00 89.81 102 MET A O 1
ATOM 744 N N . LEU A 1 103 ? -17.309 9.286 7.319 1.00 90.81 103 LEU A N 1
ATOM 745 C CA . LEU A 1 103 ? -16.603 8.448 6.349 1.00 90.81 103 LEU A CA 1
ATOM 746 C C . LEU A 1 103 ? -17.177 7.030 6.327 1.00 90.81 103 LEU A C 1
ATOM 748 O O . LEU A 1 103 ? -17.478 6.512 5.253 1.00 90.81 103 LEU A O 1
ATOM 752 N N . LEU A 1 104 ? -17.396 6.433 7.499 1.00 91.50 104 LEU A N 1
ATOM 753 C CA . LEU A 1 104 ? -17.940 5.085 7.647 1.00 91.50 104 LEU A CA 1
ATOM 754 C C . LEU A 1 104 ? -19.348 4.949 7.047 1.00 91.50 104 LEU A C 1
ATOM 756 O O . LEU A 1 104 ? -19.648 3.920 6.448 1.00 91.50 104 LEU A O 1
ATOM 760 N N . GLY A 1 105 ? -20.178 5.995 7.115 1.00 87.75 105 GLY A N 1
ATOM 761 C CA . GLY A 1 105 ? -21.506 6.019 6.493 1.00 87.75 105 GLY A CA 1
ATOM 762 C C . GLY A 1 105 ? -21.493 5.790 4.975 1.00 87.75 105 GLY A C 1
ATOM 763 O O . GLY A 1 105 ? -22.487 5.333 4.416 1.00 87.75 105 GLY A O 1
ATOM 764 N N . ASN A 1 106 ? -20.359 6.030 4.308 1.00 85.75 106 ASN A N 1
ATOM 765 C CA . ASN A 1 106 ? -20.180 5.772 2.877 1.00 85.75 106 ASN A CA 1
ATOM 766 C C . ASN A 1 106 ? -19.720 4.334 2.563 1.00 85.75 106 ASN A C 1
ATOM 768 O O . ASN A 1 106 ? -19.700 3.938 1.398 1.00 85.75 106 ASN A O 1
ATOM 772 N N . ALA A 1 107 ? -19.338 3.537 3.568 1.00 85.44 107 ALA A N 1
ATOM 773 C CA . ALA A 1 107 ? -18.878 2.161 3.361 1.00 85.44 107 ALA A CA 1
ATOM 774 C C . ALA A 1 107 ? -20.007 1.228 2.887 1.00 85.44 10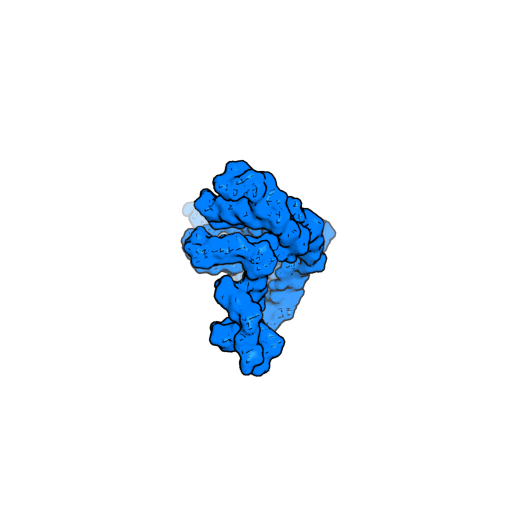7 ALA A C 1
ATOM 776 O O . ALA A 1 107 ? -19.757 0.297 2.130 1.00 85.44 107 ALA A O 1
ATOM 777 N N . GLY A 1 108 ? -21.251 1.486 3.306 1.00 78.00 108 GLY A N 1
ATOM 778 C CA . GLY A 1 108 ? -22.416 0.687 2.908 1.00 78.00 108 GLY A CA 1
ATOM 779 C C . GLY A 1 108 ? -22.987 1.032 1.528 1.00 78.00 108 GLY A C 1
ATOM 780 O O . GLY A 1 108 ? -23.782 0.265 0.989 1.00 78.00 108 GLY A O 1
ATOM 781 N N . THR A 1 109 ? -22.612 2.178 0.953 1.00 80.69 109 THR A N 1
ATOM 782 C CA . THR A 1 109 ? -23.189 2.705 -0.297 1.00 80.69 109 THR A CA 1
ATOM 783 C C . THR A 1 109 ? -22.228 2.659 -1.483 1.00 80.69 109 THR A C 1
ATOM 785 O O . THR A 1 109 ? -22.682 2.638 -2.627 1.00 80.69 109 THR A O 1
ATOM 788 N N . CYS A 1 110 ? -20.918 2.615 -1.233 1.00 82.31 110 CYS A N 1
ATOM 789 C CA . CYS A 1 110 ? -19.880 2.651 -2.260 1.00 82.31 110 CYS A CA 1
ATOM 790 C C . CYS A 1 110 ? -19.181 1.296 -2.424 1.00 82.31 110 CYS A C 1
ATOM 792 O O . CYS A 1 110 ? -19.097 0.493 -1.495 1.00 82.31 110 CYS A O 1
ATOM 794 N N . LYS A 1 111 ? -18.603 1.048 -3.605 1.00 89.44 111 LYS A N 1
ATOM 795 C CA . LYS A 1 111 ? -17.687 -0.093 -3.783 1.00 89.44 111 LYS A CA 1
ATOM 796 C C . LYS A 1 111 ? -16.399 0.132 -2.986 1.00 89.44 111 LYS A C 1
ATOM 798 O O . LYS A 1 111 ? -15.984 1.271 -2.782 1.00 89.44 111 LYS A O 1
ATOM 803 N N . VAL A 1 112 ? -15.696 -0.948 -2.634 1.00 89.56 112 VAL A N 1
ATOM 804 C CA . VAL A 1 112 ? -14.433 -0.883 -1.867 1.00 89.56 112 VAL A CA 1
ATOM 805 C C . VAL A 1 112 ? -13.398 0.046 -2.521 1.00 89.56 112 VAL A C 1
ATOM 807 O O . VAL A 1 112 ? -12.750 0.833 -1.832 1.00 89.56 112 VAL A O 1
ATOM 810 N N . ASP A 1 113 ? -13.277 0.025 -3.851 1.00 89.25 113 ASP A N 1
ATOM 811 C CA . ASP A 1 113 ? -12.352 0.904 -4.582 1.00 89.25 113 ASP A CA 1
ATOM 812 C C . ASP A 1 113 ? -12.729 2.388 -4.477 1.00 89.25 113 ASP A C 1
ATOM 814 O O . ASP A 1 113 ? -11.863 3.260 -4.369 1.00 89.25 113 ASP A O 1
ATOM 818 N N . GLU A 1 114 ? -14.026 2.692 -4.516 1.00 90.62 114 GLU A N 1
ATOM 819 C CA . GLU A 1 114 ? -14.554 4.052 -4.376 1.00 90.62 114 GLU A CA 1
ATOM 820 C C . GLU A 1 114 ? -14.367 4.549 -2.944 1.00 90.62 114 GLU A C 1
ATOM 822 O O . GLU A 1 114 ? -13.901 5.670 -2.736 1.00 90.62 114 GLU A O 1
ATOM 827 N N . PHE A 1 115 ? -14.612 3.680 -1.963 1.00 93.25 115 PHE A N 1
ATOM 828 C CA . PHE A 1 115 ? -14.319 3.941 -0.559 1.00 93.25 115 PHE A CA 1
ATOM 829 C C . PHE A 1 115 ? -12.825 4.217 -0.337 1.00 93.25 115 PHE A C 1
ATOM 831 O O . PHE A 1 115 ? -12.449 5.189 0.315 1.00 93.25 115 PHE A O 1
ATOM 838 N N . GLY A 1 116 ? -11.947 3.432 -0.966 1.00 92.38 116 GLY A N 1
ATOM 839 C CA . GLY A 1 116 ? -10.505 3.672 -0.949 1.00 92.38 116 GLY A CA 1
ATOM 840 C C . GLY A 1 116 ? -10.118 5.052 -1.494 1.00 92.38 116 GLY A C 1
ATOM 841 O O . GLY A 1 116 ? -9.266 5.728 -0.913 1.00 92.38 116 GLY A O 1
ATOM 842 N N . LYS A 1 117 ? -10.761 5.505 -2.578 1.00 92.75 117 LYS A N 1
ATOM 843 C CA . LYS A 1 117 ? -10.550 6.852 -3.142 1.00 92.75 117 LYS A CA 1
ATOM 844 C C . LYS A 1 117 ? -11.060 7.953 -2.213 1.00 92.75 117 LYS A C 1
ATOM 846 O O . LYS A 1 117 ? -10.357 8.947 -2.046 1.00 92.75 117 LYS A O 1
ATOM 851 N N . LEU A 1 118 ? -12.227 7.765 -1.594 1.00 93.06 118 LEU A N 1
ATOM 852 C CA . LEU A 1 118 ? -12.792 8.691 -0.609 1.00 93.06 118 LEU A CA 1
ATOM 853 C C . LEU A 1 118 ? -11.816 8.901 0.555 1.00 93.06 118 LEU A C 1
ATOM 855 O O . LEU A 1 118 ? -11.442 10.033 0.859 1.00 93.06 118 LEU A O 1
ATOM 859 N N . ILE A 1 119 ? -11.339 7.807 1.153 1.00 94.56 119 ILE A N 1
ATOM 860 C CA . ILE A 1 119 ? -10.401 7.860 2.278 1.00 94.56 119 ILE A CA 1
ATOM 861 C C . ILE A 1 119 ? -9.068 8.477 1.857 1.00 94.56 119 ILE A C 1
ATOM 863 O O . ILE A 1 119 ? -8.518 9.297 2.587 1.00 94.56 119 ILE A O 1
ATOM 867 N N . LYS A 1 120 ? -8.572 8.177 0.650 1.00 92.06 120 LYS A N 1
ATOM 868 C CA . LYS A 1 120 ? -7.388 8.856 0.107 1.00 92.06 120 LYS A CA 1
ATOM 869 C C . LYS A 1 120 ? -7.606 10.371 0.010 1.00 92.06 120 LYS A C 1
ATOM 871 O O . LYS A 1 120 ? -6.749 11.133 0.452 1.00 92.06 120 LYS A O 1
ATOM 876 N N . GLY A 1 121 ? -8.751 10.810 -0.514 1.00 91.94 121 GLY A N 1
ATOM 877 C CA . GLY A 1 121 ? -9.122 12.226 -0.575 1.00 91.94 121 GLY A CA 1
ATOM 878 C C . GLY A 1 121 ? -9.155 12.880 0.808 1.00 91.94 121 GLY A C 1
ATOM 879 O O . GLY A 1 121 ? -8.556 13.939 0.998 1.00 91.94 121 GLY A O 1
ATOM 880 N N . PHE A 1 122 ? -9.754 12.203 1.792 1.00 92.88 122 PHE A N 1
ATOM 881 C CA . PHE A 1 122 ? -9.737 12.638 3.188 1.00 92.88 122 PHE A CA 1
ATOM 882 C C . PHE A 1 122 ? -8.311 12.770 3.729 1.00 92.88 122 PHE A C 1
ATOM 884 O O . PHE A 1 122 ? -7.998 13.793 4.320 1.00 92.88 122 PHE A O 1
ATOM 891 N N . THR A 1 123 ? -7.422 11.799 3.495 1.00 92.88 123 THR A N 1
ATOM 892 C CA . THR A 1 123 ? -6.036 11.890 3.990 1.00 92.88 123 THR A CA 1
ATOM 893 C C . THR A 1 123 ? -5.256 13.047 3.367 1.00 92.88 123 THR A C 1
ATOM 895 O O . THR A 1 123 ? -4.499 13.715 4.066 1.00 92.88 123 THR A O 1
ATOM 898 N N . VAL A 1 124 ? -5.483 13.332 2.080 1.00 90.75 124 VAL A N 1
ATOM 899 C CA . VAL A 1 124 ? -4.813 14.427 1.362 1.00 90.75 124 VAL A CA 1
ATOM 900 C C . VAL A 1 124 ? -5.308 15.790 1.838 1.00 90.75 124 VAL A C 1
ATOM 902 O O . VAL A 1 124 ? -4.506 16.666 2.137 1.00 90.75 124 VAL A O 1
ATOM 905 N N . SER A 1 125 ? -6.625 15.968 1.956 1.00 90.31 125 SER A N 1
ATOM 906 C CA . SER A 1 125 ? -7.207 17.214 2.473 1.00 90.31 125 SER A CA 1
ATOM 907 C C . SER A 1 125 ? -7.040 17.362 3.991 1.00 90.31 125 SER A C 1
ATOM 909 O O . SER A 1 125 ? -7.118 18.464 4.539 1.00 90.31 125 SER A O 1
ATOM 911 N N . GLY A 1 126 ? -6.897 16.241 4.690 1.00 89.44 126 GLY A N 1
ATOM 912 C CA . GLY A 1 126 ? -6.835 16.143 6.137 1.00 89.44 126 GLY A CA 1
ATOM 913 C C . GLY A 1 126 ? -5.480 16.564 6.687 1.00 89.44 126 GLY A C 1
ATOM 914 O O . GLY A 1 126 ? -5.434 17.266 7.693 1.00 89.44 126 GLY A O 1
ATOM 915 N N . ASP A 1 127 ? -4.400 16.205 6.003 1.00 92.31 127 ASP A N 1
ATOM 916 C CA . ASP A 1 127 ? -3.042 16.537 6.424 1.00 92.31 127 ASP A CA 1
ATOM 917 C C . ASP A 1 127 ? -2.126 16.733 5.201 1.00 92.31 127 ASP A C 1
ATOM 919 O O . ASP A 1 127 ? -1.323 15.854 4.866 1.00 92.31 127 ASP A O 1
ATOM 923 N N . PRO A 1 128 ? -2.277 17.861 4.480 1.00 89.44 128 PRO A N 1
ATOM 924 C CA . PRO A 1 128 ? -1.502 18.121 3.271 1.00 89.44 128 PRO A CA 1
ATOM 925 C C . PRO A 1 128 ? -0.004 18.258 3.564 1.00 89.44 128 PRO A C 1
ATOM 927 O O . PRO A 1 128 ? 0.810 17.848 2.742 1.00 89.44 128 PRO A O 1
ATOM 930 N N . GLU A 1 129 ? 0.379 18.769 4.739 1.00 87.69 129 GLU A N 1
ATOM 931 C CA . GLU A 1 129 ? 1.784 18.892 5.141 1.00 87.69 129 GLU A CA 1
ATOM 932 C C . GLU A 1 129 ? 2.442 17.526 5.334 1.00 87.69 129 GLU A C 1
ATOM 934 O O . GLU A 1 129 ? 3.560 17.311 4.862 1.00 87.69 129 GLU A O 1
ATOM 939 N N . ALA A 1 130 ? 1.754 16.572 5.969 1.00 86.62 130 ALA A N 1
ATOM 940 C CA . ALA A 1 130 ? 2.272 15.214 6.071 1.00 86.62 130 ALA A CA 1
ATOM 941 C C . ALA A 1 130 ? 2.353 14.520 4.708 1.00 86.62 130 ALA A C 1
ATOM 943 O O . ALA A 1 130 ? 3.288 13.750 4.489 1.00 86.62 130 ALA A O 1
ATOM 944 N N . GLN A 1 131 ? 1.420 14.790 3.785 1.00 85.62 131 GLN A N 1
ATOM 945 C CA . GLN A 1 131 ? 1.522 14.272 2.416 1.00 85.62 131 GLN A CA 1
ATOM 946 C C . GLN A 1 131 ? 2.718 14.866 1.674 1.00 85.62 131 GLN A C 1
ATOM 948 O O . GLN A 1 131 ? 3.464 14.124 1.042 1.00 85.62 131 GLN A O 1
ATOM 953 N N . GLU A 1 132 ? 2.938 16.175 1.787 1.00 84.88 132 GLU A N 1
ATOM 954 C CA . GLU A 1 132 ? 4.083 16.855 1.183 1.00 84.88 132 GLU A CA 1
ATOM 955 C C . GLU A 1 132 ? 5.402 16.343 1.768 1.00 84.88 132 GLU A C 1
ATOM 957 O O . GLU A 1 132 ? 6.346 16.050 1.039 1.00 84.88 132 GLU A O 1
ATOM 962 N N . LYS A 1 133 ? 5.467 16.161 3.090 1.00 84.75 133 LYS A N 1
ATOM 963 C CA . LYS A 1 133 ? 6.628 15.556 3.741 1.00 84.75 133 LYS A CA 1
ATOM 964 C C . LYS A 1 133 ? 6.851 14.123 3.266 1.00 84.75 133 LYS A C 1
ATOM 966 O O . LYS A 1 133 ? 7.968 13.785 2.908 1.00 84.75 133 LYS A O 1
ATOM 971 N N . ALA A 1 134 ? 5.810 13.293 3.217 1.00 81.94 134 ALA A N 1
ATOM 972 C CA . ALA A 1 134 ? 5.925 11.923 2.723 1.00 81.94 134 ALA A CA 1
ATOM 973 C C . ALA A 1 134 ? 6.356 11.874 1.248 1.00 81.94 134 ALA A C 1
ATOM 975 O O . ALA A 1 134 ? 7.097 10.974 0.855 1.00 81.94 134 ALA A O 1
ATOM 976 N N . PHE A 1 135 ? 5.918 12.844 0.442 1.00 77.81 135 PHE A N 1
ATOM 977 C CA . PHE A 1 135 ? 6.371 13.014 -0.932 1.00 77.81 135 PHE A CA 1
ATOM 978 C C . PHE A 1 135 ? 7.864 13.362 -0.983 1.00 77.81 135 PHE A C 1
ATOM 980 O O . PHE A 1 135 ? 8.615 12.662 -1.658 1.00 77.81 135 PHE A O 1
ATOM 987 N N . LYS A 1 136 ? 8.320 14.357 -0.211 1.00 79.38 136 LYS A N 1
ATOM 988 C CA . LYS A 1 136 ? 9.747 14.714 -0.101 1.00 79.38 136 LYS A CA 1
ATOM 989 C C . LYS A 1 136 ? 10.597 13.550 0.396 1.00 79.38 136 LYS A C 1
ATOM 991 O O . LYS A 1 136 ? 11.592 13.223 -0.237 1.00 79.38 136 LYS A O 1
ATOM 996 N N . ASP A 1 137 ? 10.163 12.866 1.450 1.00 79.94 137 ASP A N 1
ATOM 997 C CA . ASP A 1 137 ? 10.836 11.683 1.986 1.00 79.94 137 ASP A CA 1
ATOM 998 C C . ASP A 1 137 ? 10.923 10.568 0.926 1.00 79.94 137 ASP A C 1
ATOM 1000 O O . ASP A 1 137 ? 11.902 9.826 0.881 1.00 79.94 137 ASP A O 1
ATOM 1004 N N . ALA A 1 138 ? 9.910 10.414 0.064 1.00 75.31 138 ALA A N 1
ATOM 1005 C CA . ALA A 1 138 ? 9.949 9.450 -1.034 1.00 75.31 138 ALA A CA 1
ATOM 1006 C C . ALA A 1 138 ? 10.940 9.862 -2.132 1.00 75.31 138 ALA A C 1
ATOM 1008 O O . ALA A 1 138 ? 11.642 8.989 -2.637 1.00 75.31 138 ALA A O 1
ATOM 1009 N N . VAL A 1 139 ? 11.020 11.158 -2.459 1.00 77.81 139 VAL A N 1
ATOM 1010 C CA . VAL A 1 139 ? 12.008 11.728 -3.393 1.00 77.81 139 VAL A CA 1
ATOM 1011 C C . VAL A 1 139 ? 13.432 11.538 -2.863 1.00 77.81 139 VAL A C 1
ATOM 1013 O O . VAL A 1 139 ? 14.301 11.048 -3.574 1.00 77.81 139 VAL A O 1
ATOM 1016 N N . GLU A 1 140 ? 13.679 11.849 -1.591 1.00 80.31 140 GLU A N 1
ATOM 1017 C CA . GLU A 1 140 ? 14.999 11.690 -0.959 1.00 80.31 140 GLU A CA 1
ATOM 1018 C C . GLU A 1 140 ? 15.449 10.225 -0.868 1.00 80.31 140 GLU A C 1
ATOM 1020 O O . GLU A 1 140 ? 16.642 9.932 -0.782 1.00 80.31 140 GLU A O 1
ATOM 1025 N N . ARG A 1 141 ? 14.495 9.290 -0.889 1.00 85.50 141 ARG A N 1
ATOM 1026 C CA . ARG A 1 141 ? 14.750 7.845 -0.897 1.00 85.50 141 ARG A CA 1
ATOM 1027 C C . ARG A 1 141 ? 14.846 7.271 -2.301 1.00 85.50 141 ARG A C 1
ATOM 1029 O O . ARG A 1 141 ? 15.018 6.057 -2.416 1.00 85.50 141 ARG A O 1
ATOM 1036 N N . GLU A 1 142 ? 14.715 8.083 -3.348 1.00 87.94 142 GLU A N 1
ATOM 1037 C CA . GLU A 1 142 ? 14.914 7.592 -4.702 1.00 87.94 142 GLU A CA 1
ATOM 1038 C C . GLU A 1 142 ? 16.357 7.147 -4.888 1.00 87.94 142 GLU A C 1
ATOM 1040 O O . GLU A 1 142 ? 17.314 7.869 -4.609 1.00 87.94 142 GLU A O 1
ATOM 1045 N N . PHE A 1 143 ? 16.517 5.927 -5.377 1.00 90.25 143 PHE A N 1
ATOM 1046 C CA . PHE A 1 143 ? 17.818 5.426 -5.768 1.00 90.25 143 PHE A CA 1
ATOM 1047 C C . PHE A 1 143 ? 17.666 4.430 -6.905 1.00 90.25 143 PHE A C 1
ATOM 1049 O O . PHE A 1 143 ? 16.668 3.717 -7.014 1.00 90.25 143 PHE A O 1
ATOM 1056 N N . LEU A 1 144 ? 18.708 4.351 -7.722 1.00 93.12 144 LEU A N 1
ATOM 1057 C CA . LEU A 1 144 ? 18.898 3.303 -8.706 1.00 93.12 144 LEU A CA 1
ATOM 1058 C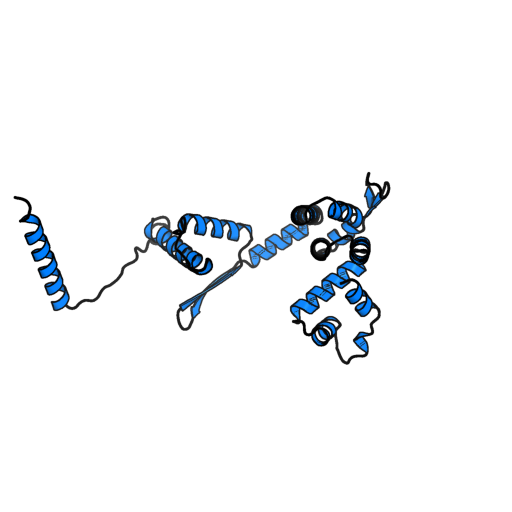 C . LEU A 1 144 ? 20.346 2.837 -8.602 1.00 93.12 144 LEU A C 1
ATOM 1060 O O . LEU A 1 144 ? 21.279 3.624 -8.740 1.00 93.12 144 LEU A O 1
ATOM 1064 N N . GLN A 1 145 ? 20.527 1.555 -8.325 1.00 90.25 145 GLN A N 1
ATOM 1065 C CA . GLN A 1 145 ? 21.815 0.894 -8.221 1.00 90.25 145 GLN A CA 1
ATOM 1066 C C . GLN A 1 145 ? 21.892 -0.206 -9.268 1.00 90.25 145 GLN A C 1
ATOM 1068 O O . GLN A 1 145 ? 20.981 -1.024 -9.395 1.00 90.25 145 GLN A O 1
ATOM 1073 N N . ILE A 1 146 ? 23.003 -0.223 -9.996 1.00 93.94 146 ILE A N 1
ATOM 1074 C CA . ILE A 1 146 ? 23.344 -1.266 -10.955 1.00 93.94 146 ILE A CA 1
ATOM 1075 C C . ILE A 1 146 ? 24.708 -1.797 -10.532 1.00 93.94 146 ILE A C 1
ATOM 1077 O O . ILE A 1 146 ? 25.695 -1.063 -10.576 1.00 93.94 146 ILE A O 1
ATOM 1081 N N . SER A 1 147 ? 24.764 -3.044 -10.073 1.00 91.81 147 SER A N 1
ATOM 1082 C CA . SER A 1 147 ? 25.986 -3.653 -9.545 1.00 91.81 147 SER A CA 1
ATOM 1083 C C . SER A 1 147 ? 26.266 -5.015 -10.186 1.00 91.81 147 SER A C 1
ATOM 1085 O O . SER A 1 147 ? 25.333 -5.759 -10.496 1.00 91.81 147 SER A O 1
ATOM 1087 N N . PRO A 1 148 ? 27.544 -5.368 -10.410 1.00 92.12 148 PRO A N 1
ATOM 1088 C CA . PRO A 1 148 ? 27.905 -6.698 -10.881 1.00 92.12 148 PRO A CA 1
ATOM 1089 C C . PRO A 1 148 ? 27.679 -7.747 -9.784 1.00 92.12 148 PRO A C 1
ATOM 1091 O O . PRO A 1 148 ? 27.917 -7.500 -8.602 1.00 92.12 148 PRO A O 1
ATOM 1094 N N . THR A 1 149 ? 27.257 -8.939 -10.193 1.00 93.31 149 THR A N 1
ATOM 1095 C CA . THR A 1 149 ? 27.068 -10.126 -9.346 1.00 93.31 149 THR A CA 1
ATOM 1096 C C . THR A 1 149 ? 27.693 -11.352 -10.015 1.00 93.31 149 THR A C 1
ATOM 1098 O O . THR A 1 149 ? 28.111 -11.299 -11.175 1.00 93.31 149 THR A O 1
ATOM 1101 N N . LEU A 1 150 ? 27.777 -12.480 -9.305 1.00 89.06 150 LEU A N 1
ATOM 1102 C CA . LEU A 1 150 ? 28.262 -13.729 -9.891 1.00 89.06 150 LEU A CA 1
ATOM 1103 C C . LEU A 1 150 ? 27.215 -14.274 -10.878 1.00 89.06 150 LEU A C 1
ATOM 1105 O O . LEU A 1 150 ? 26.267 -14.938 -10.473 1.00 89.06 150 LEU A O 1
ATOM 1109 N N . GLY A 1 151 ? 27.382 -13.972 -12.166 1.00 88.25 151 GLY A N 1
ATOM 1110 C CA . GLY A 1 151 ? 26.499 -14.450 -13.238 1.00 88.25 151 GLY A CA 1
ATOM 1111 C C . GLY A 1 151 ? 25.608 -13.388 -13.884 1.00 88.25 151 GLY A C 1
ATOM 1112 O O . GLY A 1 151 ? 24.781 -13.738 -14.719 1.00 88.25 151 GLY A O 1
ATOM 1113 N N . GLY A 1 152 ? 25.773 -12.104 -13.548 1.00 90.75 152 GLY A N 1
ATOM 1114 C CA . GLY A 1 152 ? 25.036 -11.030 -14.214 1.00 90.75 152 GLY A CA 1
ATOM 1115 C C . GLY A 1 152 ? 25.111 -9.688 -13.497 1.00 90.75 152 GLY A C 1
ATOM 1116 O O . GLY A 1 152 ? 25.938 -9.480 -12.609 1.00 90.75 152 GLY A O 1
ATOM 1117 N N . MET A 1 153 ? 24.215 -8.780 -13.870 1.00 92.19 153 MET A N 1
ATOM 1118 C CA . MET A 1 153 ? 24.049 -7.478 -13.224 1.00 92.19 153 MET A CA 1
ATOM 1119 C C . MET A 1 153 ? 22.779 -7.489 -12.376 1.00 92.19 153 MET A C 1
ATOM 1121 O O . MET A 1 153 ? 21.731 -7.941 -12.834 1.00 92.19 153 MET A O 1
ATOM 1125 N N . GLN A 1 154 ? 22.854 -6.956 -11.161 1.00 92.69 154 GLN A N 1
ATOM 1126 C CA . GLN A 1 154 ? 21.684 -6.693 -10.336 1.00 92.69 154 GLN A CA 1
ATOM 1127 C C . GLN A 1 154 ? 21.287 -5.226 -10.482 1.00 92.69 154 GLN A C 1
ATOM 1129 O O . GLN A 1 154 ? 22.107 -4.332 -10.273 1.00 92.69 154 GLN A O 1
ATOM 1134 N N . ILE A 1 155 ? 20.017 -4.987 -10.806 1.00 92.31 155 ILE A N 1
ATOM 1135 C CA . ILE A 1 155 ? 19.407 -3.656 -10.810 1.00 92.31 155 ILE A CA 1
ATOM 1136 C C . ILE A 1 155 ? 18.452 -3.588 -9.622 1.00 92.31 155 ILE A C 1
ATOM 1138 O O . ILE A 1 155 ? 17.554 -4.418 -9.490 1.00 92.31 155 ILE A O 1
ATOM 1142 N N . SER A 1 156 ? 18.657 -2.614 -8.745 1.00 90.31 156 SER A N 1
ATOM 1143 C CA . SER A 1 156 ? 17.819 -2.379 -7.571 1.00 90.31 156 SER A CA 1
ATOM 1144 C C . SER A 1 156 ? 17.501 -0.900 -7.472 1.00 90.31 156 SER A C 1
ATOM 1146 O O . SER A 1 156 ? 18.370 -0.063 -7.701 1.00 90.31 156 SER A O 1
ATOM 1148 N N . GLY A 1 157 ? 16.267 -0.562 -7.125 1.00 90.94 157 GLY A N 1
ATOM 1149 C CA . GLY A 1 157 ? 15.894 0.831 -6.998 1.00 90.94 157 GLY A CA 1
ATOM 1150 C C . GLY A 1 157 ? 14.553 1.043 -6.335 1.00 90.94 157 GLY A C 1
ATOM 1151 O O . GLY A 1 157 ? 13.723 0.138 -6.227 1.00 90.94 157 GLY A O 1
ATOM 1152 N N . PHE A 1 158 ? 14.360 2.280 -5.917 1.00 91.38 158 PHE A N 1
ATOM 1153 C CA . PHE A 1 158 ? 13.091 2.817 -5.479 1.00 91.38 158 PHE A CA 1
ATOM 1154 C C . PHE A 1 158 ? 12.902 4.148 -6.194 1.00 91.38 158 PHE A C 1
ATOM 1156 O O . PHE A 1 158 ? 13.822 4.959 -6.246 1.00 91.38 158 PHE A O 1
ATOM 1163 N N . VAL A 1 159 ? 11.721 4.350 -6.763 1.00 91.25 159 VAL A N 1
ATOM 1164 C CA . VAL A 1 159 ? 11.331 5.608 -7.396 1.00 91.25 159 VAL A CA 1
ATOM 1165 C C . VAL A 1 159 ? 9.968 6.019 -6.862 1.00 91.25 159 VAL A C 1
ATOM 1167 O O . VAL A 1 159 ? 9.169 5.175 -6.440 1.00 91.25 159 VAL A O 1
ATOM 1170 N N . THR A 1 160 ? 9.688 7.314 -6.894 1.00 88.62 160 THR A N 1
ATOM 1171 C CA . THR A 1 160 ? 8.366 7.863 -6.617 1.00 88.62 160 THR A CA 1
ATOM 1172 C C . THR A 1 160 ? 7.320 7.256 -7.549 1.00 88.62 160 THR A C 1
ATOM 1174 O O . THR A 1 160 ? 7.613 6.712 -8.618 1.00 88.62 160 THR A O 1
ATOM 1177 N N . THR A 1 161 ? 6.050 7.354 -7.152 1.00 85.31 161 THR A N 1
ATOM 1178 C CA . THR A 1 161 ? 4.947 6.831 -7.974 1.00 85.31 161 THR A CA 1
ATOM 1179 C C . THR A 1 161 ? 4.899 7.510 -9.343 1.00 85.31 161 THR A C 1
ATOM 1181 O O . THR A 1 161 ? 4.653 6.833 -10.335 1.00 85.31 161 THR A O 1
ATOM 1184 N N . GLU A 1 162 ? 5.167 8.815 -9.411 1.00 89.19 162 GLU A N 1
ATOM 1185 C CA . GLU A 1 162 ? 5.200 9.573 -10.664 1.00 89.19 162 GLU A CA 1
ATOM 1186 C C . GLU A 1 162 ? 6.290 9.054 -11.610 1.00 89.19 162 GLU A C 1
ATOM 1188 O O . GLU A 1 162 ? 5.979 8.608 -12.719 1.00 89.19 162 GLU A O 1
ATOM 1193 N N . HIS A 1 163 ? 7.545 9.003 -11.150 1.00 90.44 163 HIS A N 1
ATOM 1194 C CA . HIS A 1 163 ? 8.662 8.486 -11.943 1.00 90.44 163 HIS A CA 1
ATOM 1195 C C . HIS A 1 163 ? 8.465 7.010 -12.322 1.00 90.44 163 HIS A C 1
ATOM 1197 O O . HIS A 1 163 ? 8.741 6.610 -13.454 1.00 90.44 163 HIS A O 1
ATOM 1203 N N . GLY A 1 164 ? 7.903 6.197 -11.424 1.00 91.00 164 GLY A N 1
ATOM 1204 C CA . GLY A 1 164 ? 7.548 4.808 -11.709 1.00 91.00 164 GLY A CA 1
ATOM 1205 C C . GLY A 1 164 ? 6.467 4.666 -12.787 1.00 91.00 164 GLY A C 1
ATOM 1206 O O . GLY A 1 164 ? 6.540 3.756 -13.616 1.00 91.00 164 GLY A O 1
ATOM 1207 N N . GLN A 1 165 ? 5.467 5.554 -12.824 1.00 92.25 165 GLN A N 1
ATOM 1208 C CA . GLN A 1 165 ? 4.471 5.568 -13.901 1.00 92.25 165 GLN A CA 1
ATOM 1209 C C 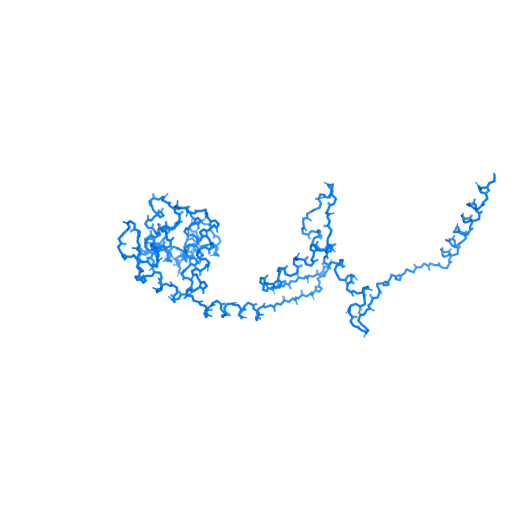. GLN A 1 165 ? 5.088 6.001 -15.231 1.00 92.25 165 GLN A C 1
ATOM 1211 O O . GLN A 1 165 ? 4.827 5.346 -16.241 1.00 92.25 165 GLN A O 1
ATOM 1216 N N . ALA A 1 166 ? 5.948 7.023 -15.227 1.00 92.19 166 ALA A N 1
ATOM 1217 C CA . ALA A 1 166 ? 6.689 7.446 -16.414 1.00 92.19 166 ALA A CA 1
ATOM 1218 C C . ALA A 1 166 ? 7.555 6.302 -16.972 1.00 92.19 166 ALA A C 1
ATOM 1220 O O . ALA A 1 166 ? 7.481 5.987 -18.160 1.00 92.19 166 ALA A O 1
ATOM 1221 N N . PHE A 1 167 ? 8.284 5.594 -16.105 1.00 91.56 167 PHE A N 1
ATOM 1222 C CA . PHE A 1 167 ? 9.085 4.432 -16.484 1.00 91.56 167 PHE A CA 1
ATOM 1223 C C . PHE A 1 167 ? 8.227 3.291 -17.050 1.00 91.56 167 PHE A C 1
ATOM 1225 O O . PHE A 1 167 ? 8.510 2.768 -18.125 1.00 91.56 167 PHE A O 1
ATOM 1232 N N . ASN A 1 168 ? 7.120 2.936 -16.386 1.00 90.69 168 ASN A N 1
ATOM 1233 C CA . ASN A 1 168 ? 6.202 1.910 -16.894 1.00 90.69 168 ASN A CA 1
ATOM 1234 C C . ASN A 1 168 ? 5.543 2.308 -18.224 1.00 90.69 168 ASN A C 1
ATOM 1236 O O . ASN A 1 168 ? 5.183 1.427 -19.004 1.00 90.69 168 ASN A O 1
ATOM 1240 N N . ALA A 1 169 ? 5.306 3.598 -18.462 1.00 90.69 169 ALA A N 1
ATOM 1241 C CA . ALA A 1 169 ? 4.785 4.091 -19.732 1.00 90.69 169 ALA A CA 1
ATOM 1242 C C . ALA A 1 169 ? 5.842 3.982 -20.841 1.00 90.69 169 ALA A C 1
ATOM 1244 O O . ALA A 1 169 ? 5.527 3.466 -21.910 1.00 90.69 169 ALA A O 1
ATOM 1245 N N . ALA A 1 170 ? 7.091 4.370 -20.565 1.00 90.31 170 ALA A N 1
ATOM 1246 C CA . ALA A 1 170 ? 8.203 4.246 -21.507 1.00 90.31 170 ALA A CA 1
ATOM 1247 C C . ALA A 1 170 ? 8.464 2.783 -21.899 1.00 90.31 170 ALA A C 1
ATOM 1249 O O . ALA A 1 170 ? 8.514 2.465 -23.083 1.00 90.31 170 ALA A O 1
ATOM 1250 N N . LEU A 1 171 ? 8.525 1.872 -20.921 1.00 92.12 171 LEU A N 1
ATOM 1251 C CA . LEU A 1 171 ? 8.687 0.441 -21.193 1.00 92.12 171 LEU A CA 1
ATOM 1252 C C . LEU A 1 171 ? 7.548 -0.111 -22.053 1.00 92.12 171 LEU A C 1
ATOM 1254 O O . LEU A 1 171 ? 7.801 -0.835 -23.005 1.00 92.12 171 LEU A O 1
ATOM 1258 N N . ARG A 1 172 ? 6.294 0.263 -21.762 1.00 88.44 172 ARG A N 1
ATOM 1259 C CA . ARG A 1 172 ? 5.139 -0.146 -22.579 1.00 88.44 172 ARG A CA 1
ATOM 1260 C C . ARG A 1 172 ? 5.191 0.409 -23.999 1.00 88.44 172 ARG A C 1
ATOM 1262 O O . ARG A 1 172 ? 4.741 -0.272 -24.913 1.00 88.44 172 ARG A O 1
ATOM 1269 N N . ALA A 1 173 ? 5.708 1.621 -24.181 1.00 88.81 173 ALA A N 1
ATOM 1270 C CA . ALA A 1 173 ? 5.854 2.221 -25.501 1.00 88.81 173 ALA A CA 1
ATOM 1271 C C . ALA A 1 173 ? 6.876 1.464 -26.364 1.00 88.81 173 ALA A C 1
ATOM 1273 O O . ALA A 1 173 ? 6.665 1.331 -27.565 1.00 88.81 173 ALA A O 1
ATOM 1274 N N . VAL A 1 174 ? 7.945 0.944 -25.750 1.00 88.44 174 VAL A N 1
ATOM 1275 C CA . VAL A 1 174 ? 8.993 0.184 -26.450 1.00 88.44 174 VAL A CA 1
ATOM 1276 C C . VAL A 1 174 ? 8.613 -1.286 -26.657 1.00 88.44 174 VAL A C 1
ATOM 1278 O O . VAL A 1 174 ? 8.850 -1.818 -27.734 1.00 88.44 174 VAL A O 1
ATOM 1281 N N . ALA A 1 175 ? 7.968 -1.925 -25.673 1.00 85.06 175 ALA A N 1
ATOM 1282 C CA . ALA A 1 175 ? 7.625 -3.353 -25.692 1.00 85.06 175 ALA A CA 1
ATOM 1283 C C . ALA A 1 175 ? 6.771 -3.800 -26.895 1.00 85.06 175 ALA A C 1
ATOM 1285 O O . ALA A 1 175 ? 6.751 -4.982 -27.239 1.00 85.06 175 ALA A O 1
ATOM 1286 N N . GLY A 1 176 ? 5.999 -2.882 -27.486 1.00 77.38 176 GLY A N 1
ATOM 1287 C CA . GLY A 1 176 ? 4.999 -3.210 -28.501 1.00 77.38 176 GLY A CA 1
ATOM 1288 C C . GLY A 1 176 ? 3.869 -4.110 -27.974 1.00 77.38 176 GLY A C 1
ATOM 1289 O O . GLY A 1 176 ? 3.672 -4.274 -26.767 1.00 77.38 176 GLY A O 1
ATOM 1290 N N . VAL A 1 177 ? 3.082 -4.676 -28.894 1.00 81.00 177 VAL A N 1
ATOM 1291 C CA . VAL A 1 177 ? 2.034 -5.657 -28.569 1.00 81.00 177 VAL A CA 1
ATOM 1292 C C . VAL A 1 177 ? 2.655 -7.058 -28.600 1.00 81.00 177 VAL A C 1
ATOM 1294 O O . VAL A 1 177 ? 3.149 -7.453 -29.656 1.00 81.00 177 VAL A O 1
ATOM 1297 N N . PRO A 1 178 ? 2.632 -7.822 -27.489 1.00 78.75 178 PRO A N 1
ATOM 1298 C CA . PRO A 1 178 ? 3.130 -9.194 -27.477 1.00 78.75 178 PRO A CA 1
ATOM 1299 C C . PRO A 1 178 ? 2.397 -10.071 -28.497 1.00 78.75 178 PRO A C 1
ATOM 1301 O O . PRO A 1 178 ? 1.187 -9.925 -28.685 1.00 78.75 178 PRO A O 1
ATOM 1304 N N . ALA A 1 179 ? 3.115 -11.005 -29.123 1.00 80.69 179 ALA A N 1
ATOM 1305 C CA . ALA A 1 179 ? 2.501 -11.998 -29.999 1.00 80.69 179 ALA A CA 1
ATOM 1306 C C . ALA A 1 179 ? 1.511 -12.878 -29.214 1.00 80.69 179 ALA A C 1
ATOM 1308 O O . ALA A 1 179 ? 1.684 -13.117 -28.018 1.00 80.69 179 ALA A O 1
ATOM 1309 N N . ALA A 1 180 ? 0.459 -13.356 -29.884 1.00 79.62 180 ALA A N 1
ATOM 1310 C CA . ALA A 1 180 ? -0.614 -14.123 -29.242 1.00 79.62 180 ALA A CA 1
ATOM 1311 C C . ALA A 1 180 ? -0.134 -15.451 -28.623 1.00 79.62 180 ALA A C 1
ATOM 1313 O O . ALA A 1 180 ? -0.777 -15.980 -27.719 1.00 79.62 180 ALA A O 1
ATOM 1314 N N . ASP A 1 181 ? 0.989 -15.975 -29.104 1.00 88.19 181 ASP A N 1
ATOM 1315 C CA . ASP A 1 181 ? 1.658 -17.193 -28.657 1.00 88.19 181 ASP A CA 1
ATOM 1316 C C . ASP A 1 181 ? 2.868 -16.927 -27.739 1.00 88.19 181 ASP A C 1
ATOM 1318 O O . ASP A 1 181 ? 3.550 -17.870 -27.335 1.00 88.19 181 ASP A O 1
ATOM 1322 N N . ASP A 1 182 ? 3.128 -15.671 -27.349 1.00 82.94 182 ASP A N 1
ATOM 1323 C CA . ASP A 1 182 ? 4.200 -15.348 -26.405 1.00 82.94 182 ASP A CA 1
ATOM 1324 C C . ASP A 1 182 ? 3.802 -15.740 -24.972 1.00 82.94 182 ASP A C 1
ATOM 1326 O O . ASP A 1 182 ? 3.179 -14.983 -24.222 1.00 82.94 182 ASP A O 1
ATOM 1330 N N . LEU A 1 183 ? 4.193 -16.955 -24.582 1.00 86.75 183 LEU A N 1
ATOM 1331 C CA . LEU A 1 183 ? 3.946 -17.524 -23.255 1.00 86.75 183 LEU A CA 1
ATOM 1332 C C . LEU A 1 183 ? 4.933 -17.033 -22.181 1.00 86.75 183 LEU A C 1
ATOM 1334 O O . LEU A 1 183 ? 4.895 -17.514 -21.044 1.00 86.75 183 LEU A O 1
ATOM 1338 N N . ARG A 1 184 ? 5.841 -16.099 -22.500 1.00 86.38 184 ARG A N 1
ATOM 1339 C CA . ARG A 1 184 ? 6.853 -15.649 -21.538 1.00 86.38 184 ARG A CA 1
ATOM 1340 C C . ARG A 1 184 ? 6.230 -14.815 -20.405 1.00 86.38 184 ARG A C 1
ATOM 1342 O O . ARG A 1 184 ? 5.363 -13.957 -20.645 1.00 86.38 184 ARG A O 1
ATOM 1349 N N . PRO A 1 185 ? 6.714 -14.994 -19.158 1.00 87.62 185 PRO A N 1
ATOM 1350 C CA . PRO A 1 185 ? 6.335 -14.157 -18.024 1.00 87.62 185 PRO A CA 1
ATOM 1351 C C . PRO A 1 185 ? 6.466 -12.660 -18.322 1.00 87.62 185 PRO A C 1
ATOM 1353 O O . PRO A 1 185 ? 7.392 -12.226 -19.011 1.00 87.62 185 PRO A O 1
ATOM 1356 N N . ALA A 1 186 ? 5.552 -11.859 -17.769 1.00 84.62 186 ALA A N 1
ATOM 1357 C CA . ALA A 1 186 ? 5.537 -10.408 -17.964 1.00 84.62 186 ALA A CA 1
ATOM 1358 C C . ALA A 1 186 ? 6.851 -9.738 -17.525 1.00 84.62 186 ALA A C 1
ATOM 1360 O O . ALA A 1 186 ? 7.298 -8.793 -18.170 1.00 84.62 186 ALA A O 1
ATOM 1361 N N . ASP A 1 187 ? 7.494 -10.264 -16.481 1.00 84.31 187 ASP A N 1
ATOM 1362 C CA . ASP A 1 187 ? 8.752 -9.726 -15.962 1.00 84.31 187 ASP A CA 1
ATOM 1363 C C . ASP A 1 187 ? 9.910 -9.885 -16.956 1.00 84.31 187 ASP A C 1
ATOM 1365 O O . ASP A 1 187 ? 10.703 -8.961 -17.105 1.00 84.31 187 ASP A O 1
ATOM 1369 N N . LEU A 1 188 ? 9.971 -10.995 -17.706 1.00 86.81 188 LEU A N 1
ATOM 1370 C CA . LEU A 1 188 ? 10.997 -11.183 -18.742 1.00 86.81 188 LEU A CA 1
ATOM 1371 C C . LEU A 1 188 ? 10.797 -10.211 -19.908 1.00 86.81 188 LEU A C 1
ATOM 1373 O O . LEU A 1 188 ? 11.744 -9.564 -20.337 1.00 86.81 188 LEU A O 1
ATOM 1377 N N . ARG A 1 189 ? 9.550 -10.016 -20.354 1.00 87.75 189 ARG A N 1
ATOM 1378 C CA . ARG A 1 189 ? 9.225 -9.013 -21.385 1.00 87.75 189 ARG A CA 1
ATOM 1379 C C . ARG A 1 189 ? 9.579 -7.595 -20.937 1.00 87.75 189 ARG A C 1
ATOM 1381 O O . ARG A 1 189 ? 9.996 -6.767 -21.741 1.00 87.75 189 ARG A O 1
ATOM 1388 N N . LYS A 1 190 ? 9.429 -7.311 -19.642 1.00 88.56 190 LYS A N 1
ATOM 1389 C CA . LYS A 1 190 ? 9.805 -6.027 -19.045 1.00 88.56 190 LYS A CA 1
ATOM 1390 C C . LYS A 1 190 ? 11.317 -5.798 -19.065 1.00 88.56 190 LYS A C 1
ATOM 1392 O O . LYS A 1 190 ? 11.736 -4.661 -19.265 1.00 88.56 190 LYS A O 1
ATOM 1397 N N . VAL A 1 191 ? 12.111 -6.856 -18.883 1.00 91.19 191 VAL A N 1
ATOM 1398 C CA . VAL A 1 191 ? 13.573 -6.814 -19.045 1.00 91.19 191 VAL A CA 1
ATOM 1399 C C . VAL A 1 191 ? 13.941 -6.530 -20.499 1.00 91.19 191 VAL A C 1
ATOM 1401 O O . VAL A 1 191 ? 14.701 -5.593 -20.728 1.00 91.19 191 VAL A O 1
ATOM 1404 N N . ASP A 1 192 ? 13.354 -7.244 -21.465 1.00 89.56 192 ASP A N 1
ATOM 1405 C CA . ASP A 1 192 ? 13.588 -6.996 -22.900 1.00 89.56 192 ASP A CA 1
ATOM 1406 C C . ASP A 1 192 ? 13.284 -5.531 -23.254 1.00 89.56 192 ASP A C 1
ATOM 1408 O O . ASP A 1 192 ? 14.126 -4.823 -23.795 1.00 89.56 192 ASP A O 1
ATOM 1412 N N . SER A 1 193 ? 12.136 -5.022 -22.798 1.00 92.19 193 SER A N 1
ATOM 1413 C CA . SER A 1 193 ? 11.722 -3.628 -23.028 1.00 92.19 193 SER A CA 1
ATOM 1414 C C . SER A 1 193 ? 12.695 -2.602 -22.436 1.00 92.19 193 SER A C 1
ATOM 1416 O O . SER A 1 193 ? 12.845 -1.504 -22.967 1.00 92.19 193 SER A O 1
ATOM 1418 N N . LEU A 1 194 ? 13.332 -2.925 -21.306 1.00 92.56 194 LEU A N 1
ATOM 1419 C CA . LEU A 1 194 ? 14.330 -2.060 -20.675 1.00 92.56 194 LEU A CA 1
ATOM 1420 C C . LEU A 1 194 ? 15.638 -2.048 -21.473 1.00 92.56 194 LEU A C 1
ATOM 1422 O O . LEU A 1 194 ? 16.264 -0.997 -21.608 1.00 92.56 194 LEU A O 1
ATOM 1426 N N . VAL A 1 195 ? 16.033 -3.202 -22.010 1.00 90.94 195 VAL A N 1
ATOM 1427 C CA . VAL A 1 195 ? 17.199 -3.338 -22.889 1.00 90.94 195 VAL A CA 1
ATOM 1428 C C . VAL A 1 195 ? 16.955 -2.606 -24.210 1.00 90.94 195 VAL A C 1
ATOM 1430 O O . VAL A 1 195 ? 17.794 -1.807 -24.624 1.00 90.94 195 VAL A O 1
ATOM 1433 N N . ASP A 1 196 ? 15.778 -2.771 -24.808 1.00 90.06 196 ASP A N 1
ATOM 1434 C CA . ASP A 1 196 ? 15.374 -2.070 -26.028 1.00 90.06 196 ASP A CA 1
ATOM 1435 C C . ASP A 1 196 ? 15.331 -0.549 -25.824 1.00 90.06 196 ASP A C 1
ATOM 1437 O O . ASP A 1 196 ? 15.792 0.203 -26.680 1.00 90.06 196 ASP A O 1
ATOM 1441 N N . LEU A 1 197 ? 14.846 -0.074 -24.668 1.00 91.00 197 LEU A N 1
ATOM 1442 C CA . LEU A 1 197 ? 14.886 1.347 -24.307 1.00 91.00 197 LEU A CA 1
ATOM 1443 C C . LEU A 1 197 ? 16.333 1.866 -24.266 1.00 91.00 197 LEU A C 1
ATOM 1445 O O . LEU A 1 197 ? 16.612 2.950 -24.781 1.00 91.00 197 LEU A O 1
ATOM 1449 N N . ALA A 1 198 ? 17.258 1.106 -23.670 1.00 88.00 198 ALA A N 1
ATOM 1450 C CA . ALA A 1 198 ? 18.668 1.480 -23.616 1.00 88.00 198 ALA A CA 1
ATOM 1451 C C . ALA A 1 198 ? 19.289 1.539 -25.020 1.00 88.00 198 ALA A C 1
ATOM 1453 O O . ALA A 1 198 ? 19.948 2.525 -25.352 1.00 88.00 198 ALA A O 1
ATOM 1454 N N . HIS A 1 199 ? 19.028 0.537 -25.864 1.00 84.75 199 HIS A N 1
ATOM 1455 C CA . HIS A 1 199 ? 19.486 0.528 -27.253 1.00 84.75 199 HIS A CA 1
ATOM 1456 C C . HIS A 1 199 ? 18.907 1.689 -28.054 1.00 84.75 199 HIS A C 1
ATOM 1458 O O . HIS A 1 199 ? 19.661 2.414 -28.691 1.00 84.75 199 HIS A O 1
ATOM 1464 N N . LEU A 1 200 ? 17.607 1.963 -27.937 1.00 85.25 200 LEU A N 1
ATOM 1465 C CA . LEU A 1 200 ? 16.967 3.082 -28.624 1.00 85.25 200 LEU A CA 1
ATOM 1466 C C . LEU A 1 200 ? 17.626 4.427 -28.278 1.00 85.25 200 LEU A C 1
ATOM 1468 O O . LEU A 1 200 ? 17.831 5.260 -29.161 1.00 85.25 200 LEU A O 1
ATOM 1472 N N . VAL A 1 201 ? 17.986 4.643 -27.008 1.00 83.31 201 VAL A N 1
ATOM 1473 C CA . VAL A 1 201 ? 18.677 5.866 -26.566 1.00 83.31 201 VAL A CA 1
ATOM 1474 C C . VAL A 1 201 ? 20.113 5.933 -27.098 1.00 83.31 201 VAL A C 1
ATOM 1476 O O . VAL A 1 201 ? 20.541 7.004 -27.536 1.00 83.31 201 VAL A O 1
ATOM 1479 N N . LEU A 1 202 ? 20.843 4.814 -27.071 1.00 80.12 202 LEU A N 1
ATOM 1480 C CA . LEU A 1 202 ? 22.239 4.723 -27.521 1.00 80.12 202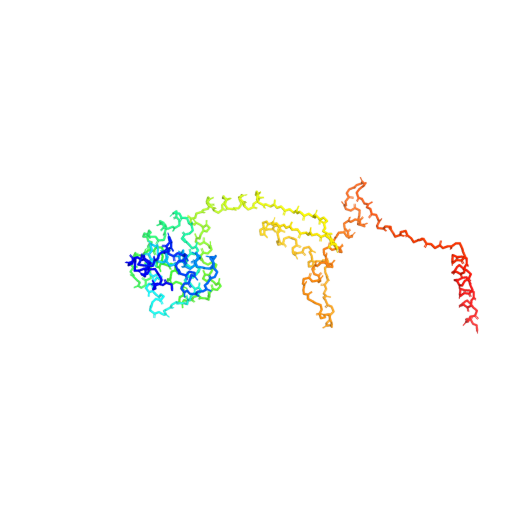 LEU A CA 1
ATOM 1481 C C . LEU A 1 202 ? 22.388 4.787 -29.050 1.00 80.12 202 LEU A C 1
ATOM 1483 O O . LEU A 1 202 ? 23.374 5.332 -29.553 1.00 80.12 202 LEU A O 1
ATOM 1487 N N . ASP A 1 203 ? 21.409 4.264 -29.785 1.00 74.56 203 ASP A N 1
ATOM 1488 C CA . ASP A 1 203 ? 21.377 4.242 -31.248 1.00 74.56 203 ASP A CA 1
ATOM 1489 C C . ASP A 1 203 ? 20.792 5.540 -31.817 1.00 74.56 203 ASP A C 1
ATOM 1491 O O . ASP A 1 203 ? 21.254 6.047 -32.844 1.00 74.56 203 ASP A O 1
ATOM 1495 N N . GLY A 1 204 ? 19.799 6.111 -31.129 1.00 68.50 204 GLY A N 1
ATOM 1496 C CA . GLY A 1 204 ? 18.981 7.222 -31.610 1.00 68.50 204 GLY A CA 1
ATOM 1497 C C . GLY A 1 204 ? 19.655 8.595 -31.642 1.00 68.50 204 GLY A C 1
ATOM 1498 O O . GLY A 1 204 ? 19.052 9.538 -32.149 1.00 68.50 204 GLY A O 1
ATOM 1499 N N . GLY A 1 205 ? 20.873 8.768 -31.112 1.00 60.50 205 GLY A N 1
ATOM 1500 C CA . GLY A 1 205 ? 21.522 10.094 -31.108 1.00 60.50 205 GLY A CA 1
ATOM 1501 C C . GLY A 1 205 ? 20.960 11.069 -30.081 1.00 60.50 205 GLY A C 1
ATOM 1502 O O . GLY A 1 205 ? 21.350 12.236 -30.077 1.00 60.50 205 GLY A O 1
ATOM 1503 N N . ILE A 1 206 ? 20.041 10.603 -29.233 1.00 64.75 206 ILE A N 1
ATOM 1504 C CA . ILE A 1 206 ? 19.354 11.406 -28.216 1.00 64.75 206 ILE A CA 1
ATOM 1505 C C . ILE A 1 206 ? 20.290 11.658 -27.028 1.00 64.75 206 ILE A C 1
ATOM 1507 O O . ILE A 1 206 ? 20.262 12.728 -26.419 1.00 64.75 206 ILE A O 1
ATOM 1511 N N . ALA A 1 207 ? 21.170 10.698 -26.729 1.00 61.25 207 ALA A N 1
ATOM 1512 C CA . ALA A 1 207 ? 22.281 10.898 -25.816 1.00 61.25 207 ALA A CA 1
ATOM 1513 C C . ALA A 1 207 ? 23.280 11.855 -26.493 1.00 61.25 207 ALA A C 1
ATOM 1515 O O . ALA A 1 207 ? 23.899 11.495 -27.491 1.00 61.25 207 ALA A O 1
ATOM 1516 N N . GLY A 1 208 ? 23.367 13.101 -26.008 1.00 54.34 208 GLY A N 1
ATOM 1517 C CA . GLY A 1 208 ? 24.089 14.210 -26.651 1.00 54.34 208 GLY A CA 1
ATOM 1518 C C . GLY A 1 208 ? 25.492 13.878 -27.191 1.00 54.34 208 GLY A C 1
ATOM 1519 O O . GLY A 1 208 ? 26.112 12.884 -26.816 1.00 54.34 208 GLY A O 1
ATOM 1520 N N . LYS A 1 209 ? 26.009 14.733 -28.091 1.00 53.81 209 LYS A N 1
ATOM 1521 C CA . LYS A 1 209 ? 27.270 14.523 -28.840 1.00 53.81 209 LYS A CA 1
ATOM 1522 C C . LYS A 1 209 ? 28.379 13.903 -27.966 1.00 53.81 209 LYS A C 1
ATOM 1524 O O . LYS A 1 209 ? 28.939 14.583 -27.114 1.00 53.81 209 LYS A O 1
ATOM 1529 N N . GLY A 1 210 ? 28.702 12.630 -28.220 1.00 56.94 210 GLY A N 1
ATOM 1530 C CA . GLY A 1 210 ? 29.762 11.877 -27.533 1.00 56.94 210 GLY A CA 1
ATOM 1531 C C . GLY A 1 210 ? 29.298 10.722 -26.632 1.00 56.94 210 GLY A C 1
ATOM 1532 O O . GLY A 1 210 ? 30.124 9.882 -26.298 1.00 56.94 210 GLY A O 1
ATOM 1533 N N . ALA A 1 211 ? 28.009 10.631 -26.283 1.00 54.75 211 ALA A N 1
ATOM 1534 C CA . ALA A 1 211 ? 27.444 9.518 -25.498 1.00 54.75 211 ALA A CA 1
ATOM 1535 C C . ALA A 1 211 ? 26.769 8.430 -26.359 1.00 54.75 211 ALA A C 1
ATOM 1537 O O . ALA A 1 211 ? 26.356 7.389 -25.853 1.00 54.75 211 ALA A O 1
ATOM 1538 N N . ASN A 1 212 ? 26.680 8.664 -27.668 1.00 54.34 212 ASN A N 1
ATOM 1539 C CA . ASN A 1 212 ? 26.168 7.702 -28.632 1.00 54.34 212 ASN A CA 1
ATOM 1540 C C . ASN A 1 212 ? 27.205 6.597 -28.864 1.00 54.34 212 ASN A C 1
ATOM 1542 O O . ASN A 1 212 ? 28.193 6.798 -29.576 1.00 54.34 212 ASN A O 1
ATOM 1546 N N . VAL A 1 213 ? 26.979 5.429 -28.272 1.00 57.25 213 VAL A N 1
ATOM 1547 C CA . VAL A 1 213 ? 27.783 4.235 -28.532 1.00 57.25 213 VAL A CA 1
ATOM 1548 C C . VAL A 1 213 ? 26.944 3.309 -29.397 1.00 57.25 213 VAL A C 1
ATOM 1550 O O . VAL A 1 213 ? 26.087 2.600 -28.882 1.00 57.25 213 VAL A O 1
ATOM 1553 N N . ARG A 1 214 ? 27.207 3.295 -30.711 1.00 56.22 214 ARG A N 1
ATOM 1554 C CA . ARG A 1 214 ? 26.674 2.231 -31.573 1.00 56.22 214 ARG A CA 1
ATOM 1555 C C . ARG A 1 214 ? 27.205 0.892 -31.040 1.00 56.22 214 ARG A C 1
ATOM 1557 O O . ARG A 1 214 ? 28.433 0.759 -30.931 1.00 56.22 214 ARG A O 1
ATOM 1564 N N . PRO A 1 215 ? 26.347 -0.084 -30.700 1.00 53.00 215 PRO A N 1
ATOM 1565 C CA . PRO A 1 215 ? 26.792 -1.404 -30.283 1.00 53.00 215 PRO A CA 1
ATOM 1566 C C . PRO A 1 215 ? 27.702 -1.995 -31.362 1.00 53.00 215 PRO A C 1
ATOM 1568 O O . PRO A 1 215 ? 27.319 -2.094 -32.527 1.00 53.00 215 PRO A O 1
ATOM 1571 N N . HIS A 1 216 ? 28.927 -2.351 -30.990 1.00 59.88 216 HIS A N 1
ATOM 1572 C CA . HIS A 1 216 ? 29.885 -2.994 -31.881 1.00 59.88 216 HIS A CA 1
ATOM 1573 C C . HIS A 1 216 ? 30.099 -4.426 -31.400 1.00 59.88 216 HIS A C 1
ATOM 1575 O O . HIS A 1 216 ? 30.501 -4.656 -30.262 1.00 59.88 216 HIS A O 1
ATOM 1581 N N . LEU A 1 217 ? 29.819 -5.392 -32.273 1.00 64.19 217 LEU A N 1
ATOM 1582 C CA . LEU A 1 217 ? 30.185 -6.784 -32.059 1.00 64.19 217 LEU A CA 1
ATOM 1583 C C . LEU A 1 217 ? 31.510 -7.036 -32.780 1.00 64.19 217 LEU A C 1
ATOM 1585 O O . LEU A 1 217 ? 31.556 -7.076 -34.009 1.00 64.19 217 LEU A O 1
ATOM 1589 N N . SER A 1 218 ? 32.588 -7.203 -32.017 1.00 64.69 218 SER A N 1
ATOM 1590 C CA . SER A 1 218 ? 33.868 -7.646 -32.568 1.00 64.69 218 SER A CA 1
ATOM 1591 C C . SER A 1 218 ? 33.832 -9.161 -32.742 1.00 64.69 218 SER A C 1
ATOM 1593 O O . SER A 1 218 ? 33.911 -9.906 -31.767 1.00 64.69 218 SER A O 1
ATOM 1595 N N . VAL A 1 219 ? 33.697 -9.620 -33.985 1.00 80.75 219 VAL A N 1
ATOM 1596 C CA . VAL A 1 219 ? 33.826 -11.038 -34.334 1.00 80.75 219 VAL A CA 1
ATOM 1597 C C . VAL A 1 219 ? 35.266 -11.297 -34.762 1.00 80.75 219 VAL A C 1
ATOM 1599 O O . VAL A 1 219 ? 35.755 -10.690 -35.714 1.00 80.75 219 VAL A O 1
ATOM 1602 N N . HIS A 1 220 ? 35.943 -12.207 -34.066 1.00 80.50 220 HIS A N 1
ATOM 1603 C CA . HIS A 1 220 ? 37.252 -12.702 -34.473 1.00 80.50 220 HIS A CA 1
ATOM 1604 C C . HIS A 1 220 ? 37.065 -14.000 -35.254 1.00 80.50 220 HIS A C 1
ATOM 1606 O O . HIS A 1 220 ? 36.606 -14.993 -34.699 1.00 80.50 220 HIS A O 1
ATOM 1612 N N . ILE A 1 221 ? 37.431 -13.975 -36.531 1.00 89.88 221 ILE A N 1
ATOM 1613 C CA . ILE A 1 221 ? 37.563 -15.163 -37.377 1.00 89.88 221 ILE A CA 1
ATOM 1614 C C . ILE A 1 221 ? 39.000 -15.265 -37.862 1.00 89.88 221 ILE A C 1
ATOM 1616 O O . ILE A 1 221 ? 39.710 -14.259 -37.976 1.00 89.88 221 ILE A O 1
ATOM 1620 N N . THR A 1 222 ? 39.435 -16.485 -38.142 1.00 90.50 222 THR A N 1
ATOM 1621 C CA . THR A 1 222 ? 40.732 -16.712 -38.774 1.00 90.50 222 THR A CA 1
ATOM 1622 C C . THR A 1 222 ? 40.715 -16.240 -40.230 1.00 90.50 222 THR A C 1
ATOM 1624 O O . THR A 1 222 ? 39.661 -16.103 -40.857 1.00 90.50 222 THR A O 1
ATOM 1627 N N . TRP A 1 223 ? 41.898 -15.980 -40.791 1.00 90.19 223 TRP A N 1
ATOM 1628 C CA . TRP A 1 223 ? 42.028 -15.593 -42.199 1.00 90.19 223 TRP A CA 1
ATOM 1629 C C . TRP A 1 223 ? 41.462 -16.661 -43.152 1.00 90.19 223 TRP A C 1
ATOM 1631 O O . TRP A 1 223 ? 40.826 -16.331 -44.156 1.00 90.19 223 TRP A O 1
ATOM 1641 N N . ASP A 1 224 ? 41.624 -17.936 -42.802 1.00 91.44 224 ASP A N 1
ATOM 1642 C CA . ASP A 1 224 ? 41.124 -19.063 -43.592 1.00 91.44 224 ASP A CA 1
ATOM 1643 C C . ASP A 1 224 ? 39.586 -19.135 -43.570 1.00 91.44 224 ASP A C 1
ATOM 1645 O O . ASP A 1 224 ? 38.951 -19.339 -44.605 1.00 91.44 224 ASP A O 1
ATOM 1649 N N . GLU A 1 225 ? 38.957 -18.871 -42.421 1.00 88.62 225 GLU A N 1
ATOM 1650 C CA . GLU A 1 225 ? 37.493 -18.765 -42.327 1.00 88.62 225 GLU A CA 1
ATOM 1651 C C . GLU A 1 225 ? 36.952 -17.564 -43.110 1.00 88.62 225 GLU A C 1
ATOM 1653 O O . GLU A 1 225 ? 35.947 -17.690 -43.813 1.00 88.62 225 GLU A O 1
ATOM 1658 N N . PHE A 1 226 ? 37.622 -16.408 -43.038 1.00 90.19 226 PHE A N 1
ATOM 1659 C CA . PHE A 1 226 ? 37.226 -15.224 -43.804 1.00 90.19 226 PHE A CA 1
ATOM 1660 C C . PHE A 1 226 ? 37.282 -15.484 -45.310 1.00 90.19 226 PHE A C 1
ATOM 1662 O O . PHE A 1 226 ? 36.323 -15.194 -46.026 1.00 90.19 226 PHE A O 1
ATOM 1669 N N . THR A 1 227 ? 38.386 -16.053 -45.793 1.00 91.19 227 THR A N 1
ATOM 1670 C CA . THR A 1 227 ? 38.566 -16.348 -47.220 1.00 91.19 227 THR A CA 1
ATOM 1671 C C . THR A 1 227 ? 37.572 -17.397 -47.715 1.00 91.19 227 THR A C 1
ATOM 1673 O O . THR A 1 227 ? 36.996 -17.221 -48.791 1.00 91.19 227 THR A O 1
ATOM 1676 N N . GLY A 1 228 ? 37.281 -18.424 -46.908 1.00 90.38 228 GLY A N 1
ATOM 1677 C CA . GLY A 1 228 ? 36.238 -19.409 -47.199 1.00 90.38 228 GLY A CA 1
ATOM 1678 C C . GLY A 1 228 ? 34.839 -18.791 -47.303 1.00 90.38 228 GLY A C 1
ATOM 1679 O O . GLY A 1 228 ? 34.131 -19.012 -48.288 1.00 90.38 228 GLY A O 1
ATOM 1680 N N . LEU A 1 229 ? 34.444 -17.962 -46.332 1.00 89.44 229 LEU A N 1
ATOM 1681 C CA . LEU A 1 229 ? 33.157 -17.254 -46.352 1.00 89.44 229 LEU A CA 1
ATOM 1682 C C . LEU A 1 229 ? 33.054 -16.277 -47.531 1.00 89.44 229 LEU A C 1
ATOM 1684 O O . LEU A 1 229 ? 32.018 -16.216 -48.195 1.00 89.44 229 LEU A O 1
ATOM 1688 N N . TYR A 1 230 ? 34.130 -15.546 -47.825 1.00 88.06 230 TYR A N 1
ATOM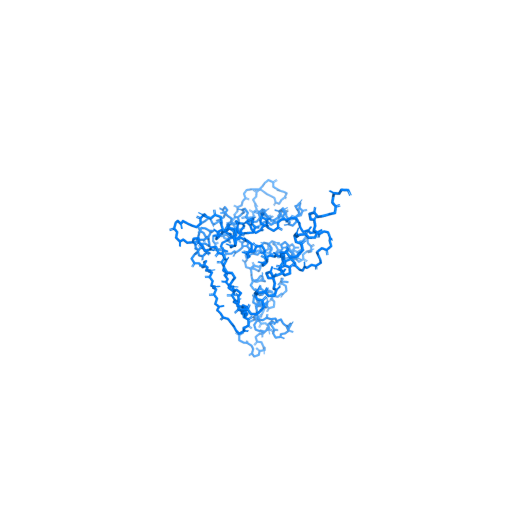 1689 C CA . TYR A 1 230 ? 34.183 -14.592 -48.929 1.00 88.06 230 TYR A CA 1
ATOM 1690 C C . TYR A 1 230 ? 34.010 -15.285 -50.288 1.00 88.06 230 TYR A C 1
ATOM 1692 O O . TYR A 1 230 ? 33.198 -14.841 -51.104 1.00 88.06 230 TYR A O 1
ATOM 1700 N N . ALA A 1 231 ? 34.708 -16.401 -50.521 1.00 87.75 231 ALA A N 1
ATOM 1701 C CA . ALA A 1 231 ? 34.589 -17.178 -51.754 1.00 87.75 231 ALA A CA 1
ATOM 1702 C C . ALA A 1 231 ? 33.179 -17.770 -51.936 1.00 87.75 231 ALA A C 1
ATOM 1704 O O . ALA A 1 231 ? 32.611 -17.713 -53.032 1.00 87.75 231 ALA A O 1
ATOM 1705 N N . ASN A 1 232 ? 32.577 -18.275 -50.857 1.00 84.12 232 ASN A N 1
ATOM 1706 C CA . ASN A 1 232 ? 31.222 -18.833 -50.876 1.00 84.12 232 ASN A CA 1
ATOM 1707 C C . ASN A 1 232 ? 30.150 -17.762 -51.146 1.00 84.12 232 ASN A C 1
ATOM 1709 O O . ASN A 1 232 ? 29.201 -18.003 -51.890 1.00 84.12 232 ASN A O 1
ATOM 1713 N N . ALA A 1 233 ? 30.316 -16.551 -50.611 1.00 83.94 233 ALA A N 1
ATOM 1714 C CA . ALA A 1 233 ? 29.395 -15.444 -50.873 1.00 83.94 233 ALA A CA 1
ATOM 1715 C C . ALA A 1 233 ? 29.451 -14.955 -52.337 1.00 83.94 233 ALA A C 1
ATOM 1717 O O . ALA A 1 233 ? 28.416 -14.640 -52.927 1.00 83.94 233 ALA A O 1
ATOM 1718 N N . HIS A 1 234 ? 30.640 -14.930 -52.950 1.00 70.50 234 HIS A N 1
ATOM 1719 C CA . HIS A 1 234 ? 30.817 -14.473 -54.337 1.00 70.50 234 HIS A CA 1
ATOM 1720 C C . HIS A 1 234 ? 30.413 -15.532 -55.373 1.00 70.50 234 HIS A C 1
ATOM 1722 O O . HIS A 1 234 ? 29.896 -15.203 -56.441 1.00 70.50 234 HIS A O 1
ATOM 1728 N N . THR A 1 235 ? 30.575 -16.816 -55.062 1.00 68.69 235 THR A N 1
ATOM 1729 C CA . THR A 1 235 ? 30.068 -17.905 -55.916 1.00 68.69 235 THR A CA 1
ATOM 1730 C C . THR A 1 235 ? 28.537 -17.990 -55.880 1.00 68.69 235 THR A C 1
ATOM 1732 O O . THR A 1 235 ? 27.906 -18.215 -56.918 1.00 68.69 235 THR A O 1
ATOM 1735 N N . ALA A 1 236 ? 27.914 -17.700 -54.732 1.00 58.75 236 ALA A N 1
ATOM 1736 C CA . ALA A 1 236 ? 26.459 -17.626 -54.600 1.00 58.75 236 ALA A CA 1
ATOM 1737 C C . ALA A 1 236 ? 25.828 -16.442 -55.370 1.00 58.75 236 ALA A C 1
ATOM 1739 O O . ALA A 1 236 ? 24.764 -16.614 -55.974 1.00 58.75 236 ALA A O 1
ATOM 1740 N N . SER A 1 237 ? 26.475 -15.267 -55.422 1.00 54.97 237 SER A N 1
ATOM 1741 C CA . SER A 1 237 ? 25.962 -14.114 -56.195 1.00 54.97 237 SER A CA 1
ATOM 1742 C C . SER A 1 237 ? 26.090 -14.306 -57.714 1.00 54.97 237 SER A C 1
ATOM 1744 O O . SER A 1 237 ? 25.231 -13.879 -58.490 1.00 54.97 237 SER A O 1
ATOM 1746 N N . THR A 1 238 ? 27.122 -15.033 -58.150 1.00 52.97 238 THR A N 1
ATOM 1747 C CA . THR A 1 238 ? 27.331 -15.342 -59.572 1.00 52.97 238 THR A CA 1
ATOM 1748 C C . THR A 1 238 ? 26.322 -16.386 -60.069 1.00 52.97 238 THR A C 1
ATOM 1750 O O . THR A 1 238 ? 25.835 -16.296 -61.192 1.00 52.97 238 THR A O 1
ATOM 1753 N N . SER A 1 239 ? 25.924 -17.330 -59.210 1.00 53.53 239 SER A N 1
ATOM 1754 C CA . SER A 1 239 ? 24.945 -18.379 -59.543 1.00 53.53 239 SER A CA 1
ATOM 1755 C C . SER A 1 239 ? 23.498 -17.862 -59.607 1.00 53.53 239 SER A C 1
ATOM 1757 O O . SER A 1 239 ? 22.692 -18.349 -60.398 1.00 53.53 239 SER A O 1
ATOM 1759 N N . SER A 1 240 ? 23.163 -16.841 -58.811 1.00 51.19 240 SER A N 1
ATOM 1760 C CA . SER A 1 240 ? 21.819 -16.240 -58.773 1.00 51.19 240 SER A CA 1
ATOM 1761 C C . SER A 1 240 ? 21.547 -15.269 -59.931 1.00 51.19 240 SER A C 1
ATOM 1763 O O . SER A 1 240 ? 20.391 -15.063 -60.289 1.00 51.19 240 SER A O 1
ATOM 1765 N N . THR A 1 241 ? 22.588 -14.748 -60.589 1.00 50.22 241 THR A N 1
ATOM 1766 C CA . THR A 1 241 ? 22.441 -13.875 -61.771 1.00 50.22 241 THR A CA 1
ATOM 1767 C C . THR A 1 241 ? 22.232 -14.669 -63.075 1.00 50.22 241 THR A C 1
ATOM 1769 O O . THR A 1 241 ? 21.725 -14.131 -64.052 1.00 50.22 241 THR A O 1
ATOM 1772 N N . VAL A 1 242 ? 22.559 -15.968 -63.101 1.00 53.19 242 VAL A N 1
ATOM 1773 C CA . VAL A 1 242 ? 22.498 -16.811 -64.317 1.00 53.19 242 VAL A CA 1
ATOM 1774 C C . VAL A 1 242 ? 21.153 -17.550 -64.483 1.00 53.19 242 VAL A C 1
ATOM 1776 O O . VAL A 1 242 ? 20.921 -18.174 -65.510 1.00 53.19 242 VAL A O 1
ATOM 1779 N N . SER A 1 243 ? 20.215 -17.442 -63.532 1.00 48.84 243 SER A N 1
ATOM 1780 C CA . SER A 1 243 ? 18.913 -18.150 -63.584 1.00 48.84 243 SER A CA 1
ATOM 1781 C C . SER A 1 243 ? 17.724 -17.310 -64.093 1.00 48.84 243 SER A C 1
ATOM 1783 O O . SER A 1 243 ? 16.575 -17.692 -63.883 1.00 48.84 243 SER A O 1
ATOM 1785 N N . VAL A 1 244 ? 17.965 -16.177 -64.763 1.00 48.66 244 VAL A N 1
ATOM 1786 C CA . VAL A 1 244 ? 16.920 -15.399 -65.461 1.00 48.66 244 VAL A CA 1
ATOM 1787 C C . VAL A 1 244 ? 17.283 -15.299 -66.940 1.00 48.66 244 VAL A C 1
ATOM 1789 O O . VAL A 1 244 ? 17.878 -14.318 -67.382 1.00 48.66 244 VAL A O 1
ATOM 1792 N N . SER A 1 245 ? 16.975 -16.346 -67.702 1.00 39.94 245 SER A N 1
ATOM 1793 C CA . SER A 1 245 ? 16.861 -16.353 -69.169 1.00 39.94 245 SER A CA 1
ATOM 1794 C C . SER A 1 245 ? 16.032 -17.555 -69.596 1.00 39.94 245 SER A C 1
ATOM 1796 O O . SER A 1 245 ? 16.337 -18.663 -69.103 1.00 39.94 245 SER A O 1
#

InterPro domains:
  IPR003870 Domain of unknown function DUF222 [PF02720] (3-230)

Radius of gyration: 30.62 Å; chains: 1; bounding box: 72×38×101 Å

Foldseek 3Di:
DQVLLVCVVVVPLVVDPDPDSLVSCCVVVVHDSVVSVVVNLLNCCCVPQQVVLSVCVVVVVADPLLSVLLSVQPVDPLSSCQQQDWDQDPDPVDRIDGVNVVLVVCRNVDDSVVSSVVSVVCSCVRCVPVVVVVQVVQCVQWDWDWDDDDPGIDIDTGHDPVVVVVLVVQLDVQLPDDDPPPPDDPVVSSVVSVVSSVQCCLCVCVPDDPSNDNDDDDDDDDPVVVVVVVVVVVVVVVVVVPPDD

Sequence (245 aa):
LVLIGQIEAEGSWRADTMHSFSSWLASRERLSKALAQRTVGAARALREHLPATAAAACAGEITAEHVSIMVKATGTETLREKLAGPVASDTAAGPVCTGEQMLLGNAGTCKVDEFGKLIKGFTVSGDPEAQEKAFKDAVEREFLQISPTLGGMQISGFVTTEHGQAFNAALRAVAGVPAADDLRPADLRKVDSLVDLAHLVLDGGIAGKGANVRPHLSVHITWDEFTGLYANAHTASTSSTVSVS

pLDDT: mean 84.55, std 12.09, range [39.94, 95.75]